Protein AF-0000000085906169 (afdb_homodimer)

Solvent-accessible surface area (backbone atoms only — not comparable to full-atom values): 15849 Å² total; per-residue (Å²): 134,82,79,72,75,71,67,64,73,42,75,72,71,30,56,66,54,34,51,51,34,68,69,68,50,75,52,39,67,56,22,44,52,37,41,72,59,55,44,41,84,77,48,71,37,64,63,52,32,48,52,52,32,45,52,24,41,47,51,25,46,43,52,94,39,65,51,46,68,62,32,50,45,54,54,39,35,55,50,51,45,66,45,39,59,66,70,58,26,51,53,45,60,62,66,58,56,91,43,50,68,52,43,39,50,55,51,51,52,53,52,56,54,46,71,70,40,97,50,74,66,76,75,66,70,70,55,82,62,76,47,71,84,66,75,73,73,113,134,80,78,71,75,71,65,63,76,42,74,72,68,32,52,67,54,33,50,50,32,68,69,70,48,76,52,39,67,57,23,42,52,35,41,71,60,58,43,42,83,78,48,70,37,64,64,51,33,48,51,52,33,47,53,25,40,46,52,24,46,41,52,96,40,66,50,45,66,61,31,50,44,54,55,38,35,55,51,50,46,68,46,40,60,67,72,59,26,51,52,46,60,61,65,58,57,92,42,49,68,52,43,40,49,55,50,52,51,53,53,55,52,48,72,69,39,95,51,75,65,75,76,66,71,72,55,82,62,77,46,72,83,66,76,73,74,114

Structure (mmCIF, N/CA/C/O backbone):
data_AF-0000000085906169-model_v1
#
loop_
_entity.id
_entity.type
_entity.pdbx_description
1 polymer 'SCAN box domain-containing protein'
#
loop_
_atom_site.group_PDB
_atom_site.id
_atom_site.type_symbol
_atom_site.label_atom_id
_atom_site.label_alt_id
_atom_site.label_comp_id
_atom_site.label_asym_id
_atom_site.label_entity_id
_atom_site.label_seq_id
_atom_site.pdbx_PDB_ins_code
_atom_site.Cartn_x
_atom_site.Cartn_y
_atom_site.Cartn_z
_atom_site.occupancy
_atom_site.B_iso_or_equiv
_atom_site.auth_seq_id
_atom_site.auth_comp_id
_atom_site.auth_asym_id
_atom_site.auth_atom_id
_atom_site.pdbx_PDB_model_num
ATOM 1 N N . MET A 1 1 ? 29.578 -8.898 7.484 1 21.72 1 MET A N 1
ATOM 2 C CA . MET A 1 1 ? 28.625 -8.719 8.578 1 21.72 1 MET A CA 1
ATOM 3 C C . MET A 1 1 ? 27.219 -8.523 8.031 1 21.72 1 MET A C 1
ATOM 5 O O . MET A 1 1 ? 26.922 -7.516 7.391 1 21.72 1 MET A O 1
ATOM 9 N N . MET A 1 2 ? 26.641 -9.641 7.516 1 24 2 MET A N 1
ATOM 10 C CA . MET A 1 2 ? 25.344 -9.75 6.84 1 24 2 MET A CA 1
ATOM 11 C C . MET A 1 2 ? 24.219 -9.344 7.773 1 24 2 MET A C 1
ATOM 13 O O . MET A 1 2 ? 24.141 -9.828 8.906 1 24 2 MET A O 1
ATOM 17 N N . SER A 1 3 ? 23.859 -8.117 7.871 1 29.25 3 SER A N 1
ATOM 18 C CA . SER A 1 3 ? 22.719 -7.543 8.57 1 29.25 3 SER A CA 1
ATOM 19 C C . SER A 1 3 ? 21.453 -8.375 8.344 1 29.25 3 SER A C 1
ATOM 21 O O . SER A 1 3 ? 21.031 -8.578 7.207 1 29.25 3 SER A O 1
ATOM 23 N N . PHE A 1 4 ? 21.375 -9.539 9.047 1 29.41 4 PHE A N 1
ATOM 24 C CA . PHE A 1 4 ? 20.203 -10.383 9.25 1 29.41 4 PHE A CA 1
ATOM 25 C C . PHE A 1 4 ? 18.969 -9.531 9.539 1 29.41 4 PHE A C 1
ATOM 27 O O . PHE A 1 4 ? 18.734 -9.125 10.68 1 29.41 4 PHE A O 1
ATOM 34 N N . HIS A 1 5 ? 18.766 -8.445 8.898 1 34.09 5 HIS A N 1
ATOM 35 C CA . HIS A 1 5 ? 17.422 -7.898 9 1 34.09 5 HIS A CA 1
ATOM 36 C C . HIS A 1 5 ? 16.375 -9 8.938 1 34.09 5 HIS A C 1
ATOM 38 O O . HIS A 1 5 ? 16.203 -9.648 7.898 1 34.09 5 HIS A O 1
ATOM 44 N N . LEU A 1 6 ? 16.375 -9.898 10.031 1 32.97 6 LEU A N 1
ATOM 45 C CA . LEU A 1 6 ? 15.492 -11.008 10.359 1 32.97 6 LEU A CA 1
ATOM 46 C C . LEU A 1 6 ? 14.047 -10.672 10.016 1 32.97 6 LEU A C 1
ATOM 48 O O . LEU A 1 6 ? 13.461 -9.758 10.602 1 32.97 6 LEU A O 1
ATOM 52 N N . ASN A 1 7 ? 13.703 -10.617 8.867 1 38.06 7 ASN A N 1
ATOM 53 C CA . ASN A 1 7 ? 12.359 -10.617 8.305 1 38.06 7 ASN A CA 1
ATOM 54 C C . ASN A 1 7 ? 11.43 -11.562 9.07 1 38.06 7 ASN A C 1
ATOM 56 O O . ASN A 1 7 ? 11.555 -12.781 8.961 1 38.06 7 ASN A O 1
ATOM 60 N N . ILE A 1 8 ? 11.039 -11.156 10.383 1 42.53 8 ILE A N 1
ATOM 61 C CA . ILE A 1 8 ? 10.141 -11.648 11.422 1 42.53 8 ILE A CA 1
ATOM 62 C C . ILE A 1 8 ? 8.938 -12.336 10.781 1 42.53 8 ILE A C 1
ATOM 64 O O . ILE A 1 8 ? 8.281 -13.164 11.414 1 42.53 8 ILE A O 1
ATOM 68 N N . CYS A 1 9 ? 8.445 -11.812 9.703 1 45.19 9 CYS A N 1
ATOM 69 C CA . CYS A 1 9 ? 7.254 -12.523 9.266 1 45.19 9 CYS A CA 1
ATOM 70 C C . CYS A 1 9 ? 7.543 -14.008 9.07 1 45.19 9 CYS A C 1
ATOM 72 O O . CYS A 1 9 ? 6.672 -14.766 8.633 1 45.19 9 CYS A O 1
ATOM 74 N N . ILE A 1 10 ? 8.898 -14.352 9.016 1 40.62 10 ILE A N 1
ATOM 75 C CA . ILE A 1 10 ? 9.18 -15.758 8.75 1 40.62 10 ILE A CA 1
ATOM 76 C C . ILE A 1 10 ? 8.742 -16.609 9.945 1 40.62 10 ILE A C 1
ATOM 78 O O . ILE A 1 10 ? 8.781 -16.141 11.086 1 40.62 10 ILE A O 1
ATOM 82 N N . TRP A 1 11 ? 8.406 -18 9.688 1 39.28 11 TRP A N 1
ATOM 83 C CA . TRP A 1 11 ? 8 -19.188 10.414 1 39.28 11 TRP A CA 1
ATOM 84 C C . TRP A 1 11 ? 8.891 -19.422 11.633 1 39.28 11 TRP A C 1
ATOM 86 O O . TRP A 1 11 ? 8.406 -19.766 12.711 1 39.28 11 TRP A O 1
ATOM 96 N N . GLY A 1 12 ? 10.18 -19.469 11.461 1 38.88 12 GLY A N 1
ATOM 97 C CA . GLY A 1 12 ? 11.023 -19.938 12.555 1 38.88 12 GLY A CA 1
ATOM 98 C C . GLY A 1 12 ? 11.039 -18.984 13.742 1 38.88 12 GLY A C 1
ATOM 99 O O . GLY A 1 12 ? 11.109 -19.422 14.891 1 38.88 12 GLY A O 1
ATOM 100 N N . PHE A 1 13 ? 11.422 -17.859 13.688 1 43 13 PHE A N 1
ATOM 101 C CA . PHE A 1 13 ? 11.406 -16.922 14.805 1 43 13 PHE A CA 1
ATOM 102 C C . PHE A 1 13 ? 9.984 -16.703 15.305 1 43 13 PHE A C 1
ATOM 104 O O . PHE A 1 13 ? 9.75 -15.891 16.203 1 43 13 PHE A O 1
ATOM 111 N N . HIS A 1 14 ? 9 -17.234 14.867 1 44.62 14 HIS A N 1
ATOM 112 C CA . HIS A 1 14 ? 7.699 -17.672 15.359 1 44.62 14 HIS A CA 1
ATOM 113 C C . HIS A 1 14 ? 7.809 -18.266 16.75 1 44.62 14 HIS A C 1
ATOM 115 O O . HIS A 1 14 ? 6.871 -18.172 17.562 1 44.62 14 HIS A O 1
ATOM 121 N N . TRP A 1 15 ? 8.75 -18.859 17 1 41.38 15 TRP A N 1
ATOM 122 C CA . TRP A 1 15 ? 8.703 -19.672 18.219 1 41.38 15 TRP A CA 1
ATOM 123 C C . TRP A 1 15 ? 8.562 -18.781 19.453 1 41.38 15 TRP A C 1
ATOM 125 O O . TRP A 1 15 ? 7.727 -19.047 20.312 1 41.38 15 TRP A O 1
ATOM 135 N N . THR A 1 16 ? 9.586 -17.953 19.672 1 46.97 16 THR A N 1
ATOM 136 C CA . THR A 1 16 ? 9.445 -17.281 20.953 1 46.97 16 THR A CA 1
ATOM 137 C C . THR A 1 16 ? 8.328 -16.25 20.906 1 46.97 16 THR A C 1
ATOM 139 O O . THR A 1 16 ? 7.531 -16.141 21.844 1 46.97 16 THR A O 1
ATOM 142 N N . TRP A 1 17 ? 8.398 -15.352 20.062 1 44.97 17 TRP A N 1
ATOM 143 C CA . TRP A 1 17 ? 7.309 -14.383 20.031 1 44.97 17 TRP A CA 1
ATOM 144 C C . TRP A 1 17 ? 5.984 -15.055 19.688 1 44.97 17 TRP A C 1
ATOM 146 O O . TRP A 1 17 ? 4.914 -14.516 19.984 1 44.97 17 TRP A O 1
ATOM 156 N N . ASN A 1 18 ? 5.996 -16.156 18.953 1 47.84 18 ASN A N 1
ATOM 157 C CA . ASN A 1 18 ? 4.816 -16.969 18.672 1 47.84 18 ASN A CA 1
ATOM 158 C C . ASN A 1 18 ? 4.129 -17.406 19.969 1 47.84 18 ASN A C 1
ATOM 160 O O . ASN A 1 18 ? 2.898 -17.406 20.047 1 47.84 18 ASN A O 1
ATOM 164 N N . THR A 1 19 ? 5.059 -17.641 20.75 1 52.31 19 THR A N 1
ATOM 165 C CA . THR A 1 19 ? 4.402 -18.016 22 1 52.31 19 THR A CA 1
ATOM 166 C C . THR A 1 19 ? 3.596 -16.844 22.562 1 52.31 19 THR A C 1
ATOM 168 O O . THR A 1 19 ? 2.459 -17.031 23 1 52.31 19 THR A O 1
ATOM 171 N N . ILE A 1 20 ? 4.242 -15.719 22.641 1 51.28 20 ILE A N 1
ATOM 172 C CA . ILE A 1 20 ? 3.498 -14.602 23.219 1 51.28 20 ILE A CA 1
ATOM 173 C C . ILE A 1 20 ? 2.412 -14.156 22.234 1 51.28 20 ILE A C 1
ATOM 175 O O . ILE A 1 20 ? 1.271 -13.906 22.641 1 51.28 20 ILE A O 1
ATOM 179 N N . LEU A 1 21 ? 2.758 -14.016 20.938 1 53.91 21 LEU A N 1
ATOM 180 C CA . LEU A 1 21 ? 1.759 -13.609 19.953 1 53.91 21 LEU A CA 1
ATOM 181 C C . LEU A 1 21 ? 0.623 -14.625 19.891 1 53.91 21 LEU A C 1
ATOM 183 O O . LEU A 1 21 ? -0.539 -14.25 19.703 1 53.91 21 LEU A O 1
ATOM 187 N N . GLN A 1 22 ? 0.957 -15.891 20.109 1 53.34 22 GLN A N 1
ATOM 188 C CA . GLN A 1 22 ? -0.081 -16.906 20.203 1 53.34 22 GLN A CA 1
ATOM 189 C C . GLN A 1 22 ? -0.991 -16.672 21.406 1 53.34 22 GLN A C 1
ATOM 191 O O . GLN A 1 22 ? -2.184 -16.969 21.359 1 53.34 22 GLN A O 1
ATOM 196 N N . ARG A 1 23 ? -0.33 -16.109 22.359 1 56.28 23 ARG A N 1
ATOM 197 C CA . ARG A 1 23 ? -1.111 -15.875 23.562 1 56.28 23 ARG A CA 1
ATOM 198 C C . ARG A 1 23 ? -1.848 -14.547 23.5 1 56.28 23 ARG A C 1
ATOM 200 O O . ARG A 1 23 ? -3.008 -14.445 23.906 1 56.28 23 ARG A O 1
ATOM 207 N N . VAL A 1 24 ? -1.193 -13.625 22.938 1 61.88 24 VAL A N 1
ATOM 208 C CA . VAL A 1 24 ? -1.839 -12.312 22.969 1 61.88 24 VAL A CA 1
ATOM 209 C C . VAL A 1 24 ? -2.367 -11.961 21.594 1 61.88 24 VAL A C 1
ATOM 211 O O . VAL A 1 24 ? -3.268 -11.133 21.453 1 61.88 24 VAL A O 1
ATOM 214 N N . GLY A 1 25 ? -2.045 -12.594 20.469 1 70.38 25 GLY A N 1
AT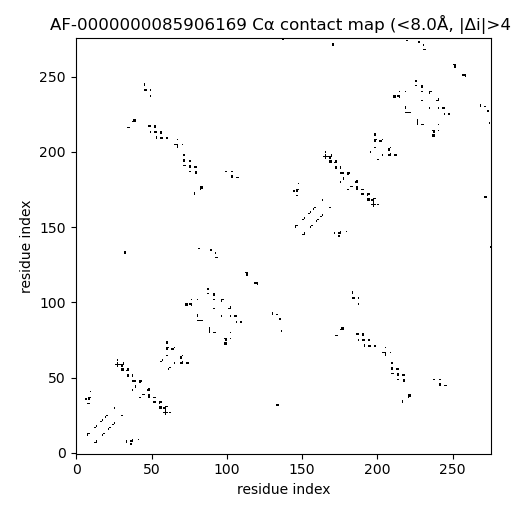OM 215 C CA . GLY A 1 25 ? -2.424 -12.312 19.094 1 70.38 25 GLY A CA 1
ATOM 216 C C . GLY A 1 25 ? -1.716 -11.102 18.516 1 70.38 25 GLY A C 1
ATOM 217 O O . GLY A 1 25 ? -1.155 -10.297 19.25 1 70.38 25 GLY A O 1
ATOM 218 N N . LEU A 1 26 ? -1.479 -10.992 17.281 1 81.75 26 LEU A N 1
ATOM 219 C CA . LEU A 1 26 ? -0.932 -9.82 16.594 1 81.75 26 LEU A CA 1
ATOM 220 C C . LEU A 1 26 ? -1.987 -8.727 16.453 1 81.75 26 LEU A C 1
ATOM 222 O O . LEU A 1 26 ? -3.146 -9.016 16.156 1 81.75 26 LEU A O 1
ATOM 226 N N . GLY A 1 27 ? -1.602 -7.535 16.875 1 84.31 27 GLY A N 1
ATOM 227 C CA . GLY A 1 27 ? -2.469 -6.402 16.594 1 84.31 27 GLY A CA 1
ATOM 228 C C . GLY A 1 27 ? -2.471 -6 15.133 1 84.31 27 GLY A C 1
ATOM 229 O O . GLY A 1 27 ? -1.697 -6.535 14.336 1 84.31 27 GLY A O 1
ATOM 230 N N . PRO A 1 28 ? -3.354 -5.105 14.758 1 91.31 28 PRO A N 1
ATOM 231 C CA . PRO A 1 28 ? -3.482 -4.699 13.352 1 91.31 28 PRO A CA 1
ATOM 232 C C . PRO A 1 28 ? -2.176 -4.172 12.766 1 91.31 28 PRO A C 1
ATOM 234 O O . PRO A 1 28 ? -1.851 -4.465 11.609 1 91.31 28 PRO A O 1
ATOM 237 N N . GLU A 1 29 ? -1.447 -3.436 13.555 1 89 29 GLU A N 1
ATOM 238 C CA . GLU A 1 29 ? -0.178 -2.889 13.086 1 89 29 GLU A CA 1
ATOM 239 C C . GLU A 1 29 ? 0.829 -4 12.797 1 89 29 GLU A C 1
ATOM 241 O O . GLU A 1 29 ? 1.585 -3.924 11.828 1 89 29 GLU A O 1
ATOM 246 N N . GLN A 1 30 ? 0.889 -4.918 13.633 1 87.56 30 GLN A N 1
ATOM 247 C CA . GLN A 1 30 ? 1.788 -6.043 13.391 1 87.56 30 GLN A CA 1
ATOM 248 C C . GLN A 1 30 ? 1.378 -6.82 12.148 1 87.56 30 GLN A C 1
ATOM 250 O O . GLN A 1 30 ? 2.232 -7.277 11.383 1 87.56 30 GLN A O 1
ATOM 255 N N . HIS A 1 31 ? 0.086 -6.98 11.906 1 92.25 31 HIS A N 1
ATOM 256 C CA . HIS A 1 31 ? -0.4 -7.617 10.688 1 92.25 31 HIS A CA 1
ATOM 257 C C . HIS A 1 31 ? -0.063 -6.781 9.453 1 92.25 31 HIS A C 1
ATOM 259 O O . HIS A 1 31 ? 0.317 -7.324 8.414 1 92.25 31 HIS A O 1
ATOM 265 N N . ARG A 1 32 ? -0.18 -5.473 9.547 1 94.25 32 ARG A N 1
ATOM 266 C CA . ARG A 1 32 ? 0.233 -4.582 8.461 1 94.25 32 ARG A CA 1
ATOM 267 C C . ARG A 1 32 ? 1.7 -4.801 8.109 1 94.25 32 ARG A C 1
ATOM 269 O O . ARG A 1 32 ? 2.051 -4.898 6.93 1 94.25 32 ARG A O 1
ATOM 276 N N . GLN A 1 33 ? 2.516 -4.82 9.109 1 90.12 33 GLN A N 1
ATOM 277 C CA . GLN A 1 33 ? 3.941 -5.031 8.883 1 90.12 33 GLN A CA 1
ATOM 278 C C . GLN A 1 33 ? 4.199 -6.371 8.195 1 90.12 33 GLN A C 1
ATOM 280 O O . GLN A 1 33 ? 5.02 -6.457 7.281 1 90.12 33 GLN A O 1
ATOM 285 N N . CYS A 1 34 ? 3.525 -7.383 8.68 1 88.56 34 CYS A N 1
ATOM 286 C CA . CYS A 1 34 ? 3.633 -8.688 8.031 1 88.56 34 CYS A CA 1
ATOM 287 C C . CYS A 1 34 ? 3.184 -8.617 6.582 1 88.56 34 CYS A C 1
ATOM 289 O O . CYS A 1 34 ? 3.865 -9.125 5.691 1 88.56 34 CYS A O 1
ATOM 291 N N . PHE A 1 35 ? 2.15 -7.957 6.348 1 94.56 35 PHE A N 1
ATOM 292 C CA . PHE A 1 35 ? 1.594 -7.793 5.012 1 94.56 35 PHE A CA 1
ATOM 293 C C . PHE A 1 35 ? 2.627 -7.195 4.062 1 94.56 35 PHE A C 1
ATOM 295 O O . PHE A 1 35 ? 2.691 -7.574 2.891 1 94.56 35 PHE A O 1
ATOM 302 N N . ARG A 1 36 ? 3.398 -6.363 4.555 1 93.81 36 ARG A N 1
ATOM 303 C CA . ARG A 1 36 ? 4.375 -5.668 3.721 1 93.81 36 ARG A CA 1
ATOM 304 C C . ARG A 1 36 ? 5.68 -6.453 3.637 1 93.81 36 ARG A C 1
ATOM 306 O O . ARG A 1 36 ? 6.484 -6.238 2.727 1 93.81 36 ARG A O 1
ATOM 313 N N . LEU A 1 37 ? 5.918 -7.387 4.496 1 91.5 37 LEU A N 1
ATOM 314 C CA . LEU A 1 37 ? 7.234 -8.008 4.605 1 91.5 37 LEU A CA 1
ATOM 315 C C . LEU A 1 37 ? 7.215 -9.43 4.047 1 91.5 37 LEU A C 1
ATOM 317 O O . LEU A 1 37 ? 8.266 -10.023 3.822 1 91.5 37 LEU A O 1
ATOM 321 N N . LEU A 1 38 ? 6.105 -9.984 3.836 1 92.44 38 LEU A N 1
ATOM 322 C CA . LEU A 1 38 ? 6.004 -11.336 3.295 1 92.44 38 LEU A CA 1
ATOM 323 C C . LEU A 1 38 ? 6.805 -11.461 2.004 1 92.44 38 LEU A C 1
ATOM 325 O O . LEU A 1 38 ? 6.844 -10.531 1.196 1 92.44 38 LEU A O 1
ATOM 329 N N . GLU A 1 39 ? 7.406 -12.625 1.82 1 92 39 GLU A N 1
ATOM 330 C CA . GLU A 1 39 ? 8.273 -12.852 0.671 1 92 39 GLU A CA 1
ATOM 331 C C . GLU A 1 39 ? 7.922 -14.164 -0.031 1 92 39 GLU A C 1
ATOM 333 O O . GLU A 1 39 ? 7.605 -15.156 0.622 1 92 39 GLU A O 1
ATOM 338 N N . LEU A 1 40 ? 8.109 -14.141 -1.305 1 95.31 40 LEU A N 1
ATOM 339 C CA . LEU A 1 40 ? 7.879 -15.336 -2.107 1 95.31 40 LEU A CA 1
ATOM 340 C C . LEU A 1 40 ? 8.844 -16.453 -1.718 1 95.31 40 LEU A C 1
ATOM 342 O O . LEU A 1 40 ? 8.461 -17.625 -1.657 1 95.31 40 LEU A O 1
ATOM 346 N N . THR A 1 41 ? 10.102 -16.094 -1.445 1 90.62 41 THR A N 1
ATOM 347 C CA . THR A 1 41 ? 11.133 -17.062 -1.097 1 90.62 41 THR A CA 1
ATOM 348 C C . THR A 1 41 ? 10.734 -17.844 0.155 1 90.62 41 THR A C 1
ATOM 350 O O . THR A 1 41 ? 11.047 -19.031 0.276 1 90.62 41 THR A O 1
ATOM 353 N N . GLU A 1 42 ? 10.07 -17.188 1.055 1 89.5 42 GLU A N 1
ATOM 354 C CA . GLU A 1 42 ? 9.625 -17.828 2.287 1 89.5 42 GLU A CA 1
ATOM 355 C C . GLU A 1 42 ? 8.352 -18.641 2.059 1 89.5 42 GLU A C 1
ATOM 357 O O . GLU A 1 42 ? 8.203 -19.734 2.607 1 89.5 42 GLU A O 1
ATOM 362 N N . ALA A 1 43 ? 7.461 -18.172 1.282 1 92.56 43 ALA A N 1
ATOM 363 C CA . ALA A 1 43 ? 6.188 -18.844 1.006 1 92.56 43 ALA A CA 1
ATOM 364 C C . ALA A 1 43 ? 6.391 -20.062 0.124 1 92.56 43 ALA A C 1
ATOM 366 O O . ALA A 1 43 ? 5.625 -21.031 0.207 1 92.56 43 ALA A O 1
ATOM 367 N N . GLY A 1 44 ? 7.312 -20 -0.766 1 91.75 44 GLY A N 1
ATOM 368 C CA . GLY A 1 44 ? 7.652 -21.125 -1.618 1 91.75 44 GLY A CA 1
ATOM 369 C C . GLY A 1 44 ? 6.902 -21.125 -2.938 1 91.75 44 GLY A C 1
ATOM 370 O O . GLY A 1 44 ? 7.457 -21.5 -3.973 1 91.75 44 GLY A O 1
ATOM 371 N N . ARG A 1 45 ? 5.633 -20.719 -2.873 1 95.75 45 ARG A N 1
ATOM 372 C CA . ARG A 1 45 ? 4.789 -20.672 -4.062 1 95.75 45 ARG A CA 1
ATOM 373 C C . ARG A 1 45 ? 3.982 -19.391 -4.113 1 95.75 45 ARG A C 1
ATOM 375 O O . ARG A 1 45 ? 3.574 -18.859 -3.078 1 95.75 45 ARG A O 1
ATOM 382 N N . PRO A 1 46 ? 3.74 -18.891 -5.332 1 97.06 46 PRO A N 1
ATOM 383 C CA . PRO A 1 46 ? 2.969 -17.656 -5.48 1 97.06 46 PRO A CA 1
ATOM 384 C C . PRO A 1 46 ? 1.578 -17.75 -4.855 1 97.06 46 PRO A C 1
ATOM 386 O O . PRO A 1 46 ? 1.122 -16.812 -4.211 1 97.06 46 PRO A O 1
ATOM 389 N N . PHE A 1 47 ? 0.93 -18.859 -5.023 1 97.31 47 PHE A N 1
ATOM 390 C CA . PHE A 1 47 ? -0.391 -19.062 -4.441 1 97.31 47 PHE A CA 1
ATOM 391 C C . PHE A 1 47 ? -0.336 -18.953 -2.924 1 97.31 47 PHE A C 1
ATOM 393 O O . PHE A 1 47 ? -1.193 -18.297 -2.312 1 97.31 47 PHE A O 1
ATOM 400 N N . VAL A 1 48 ? 0.607 -19.484 -2.32 1 96.94 48 VAL A N 1
ATOM 401 C CA . VAL A 1 48 ? 0.765 -19.484 -0.87 1 96.94 48 VAL A CA 1
ATOM 402 C C . VAL A 1 48 ? 1.07 -18.062 -0.39 1 96.94 48 VAL A C 1
ATOM 404 O O . VAL A 1 48 ? 0.483 -17.594 0.586 1 96.94 48 VAL A O 1
ATOM 407 N N . LEU A 1 49 ? 2.002 -17.438 -1.087 1 96.88 49 LEU A N 1
ATOM 408 C CA . LEU A 1 49 ? 2.281 -16.031 -0.773 1 96.88 49 LEU A CA 1
ATOM 409 C C . LEU A 1 49 ? 1.003 -15.211 -0.808 1 96.88 49 LEU A C 1
ATOM 411 O O . LEU A 1 49 ? 0.714 -14.461 0.132 1 96.88 49 LEU A O 1
ATOM 415 N N . ALA A 1 50 ? 0.204 -15.391 -1.845 1 98.25 50 ALA A N 1
ATOM 416 C CA . ALA A 1 50 ? -1.031 -14.625 -2.006 1 98.25 50 ALA A CA 1
ATOM 417 C C . ALA A 1 50 ? -2 -14.906 -0.86 1 98.25 50 ALA A C 1
ATOM 419 O O . ALA A 1 50 ? -2.674 -13.992 -0.376 1 98.25 50 ALA A O 1
ATOM 420 N N . GLN A 1 51 ? -2.117 -16.062 -0.455 1 97.56 51 GLN A N 1
ATOM 421 C CA . GLN A 1 51 ? -2.994 -16.438 0.654 1 97.56 51 GLN A CA 1
ATOM 422 C C . GLN A 1 51 ? -2.525 -15.789 1.958 1 97.56 51 GLN A C 1
ATOM 424 O O . GLN A 1 51 ? -3.34 -15.305 2.746 1 97.56 51 GLN A O 1
ATOM 429 N N . GLN A 1 52 ? -1.233 -15.812 2.17 1 96.06 52 GLN A N 1
ATOM 430 C CA . GLN A 1 52 ? -0.672 -15.18 3.359 1 96.06 52 GLN A CA 1
ATOM 431 C C . GLN A 1 52 ? -0.903 -13.672 3.342 1 96.06 52 GLN A C 1
ATOM 433 O O . GLN A 1 52 ? -1.249 -13.086 4.367 1 96.06 52 GLN A O 1
ATOM 438 N N . LEU A 1 53 ? -0.74 -13.094 2.201 1 97.62 53 LEU A N 1
ATOM 439 C CA . LEU A 1 53 ? -1.006 -11.672 2.043 1 97.62 53 LEU A CA 1
ATOM 440 C C . LEU A 1 53 ? -2.475 -11.359 2.312 1 97.62 53 LEU A C 1
ATOM 442 O O . LEU A 1 53 ? -2.789 -10.398 3.023 1 97.62 53 LEU A O 1
ATOM 446 N N . ARG A 1 54 ? -3.346 -12.18 1.84 1 97.94 54 ARG A N 1
ATOM 447 C CA . ARG A 1 54 ? -4.777 -11.992 2.062 1 97.94 54 ARG A CA 1
ATOM 448 C C . ARG A 1 54 ? -5.113 -12.055 3.551 1 97.94 54 ARG A C 1
ATOM 450 O O . ARG A 1 54 ? -5.871 -11.227 4.055 1 97.94 54 ARG A O 1
ATOM 457 N N . ASP A 1 55 ? -4.578 -12.984 4.148 1 96.38 55 ASP A N 1
ATOM 458 C CA . ASP A 1 55 ? -4.844 -13.18 5.57 1 96.38 55 ASP A CA 1
ATOM 459 C C . ASP A 1 55 ? -4.332 -12 6.395 1 96.38 55 ASP A C 1
ATOM 461 O O . ASP A 1 55 ? -5.07 -11.43 7.199 1 96.38 55 ASP A O 1
ATOM 465 N N . SER A 1 56 ? -3.066 -11.609 6.207 1 95.31 56 SER A N 1
ATOM 466 C CA . SER A 1 56 ? -2.479 -10.484 6.934 1 95.31 56 SER A CA 1
ATOM 467 C C . SER A 1 56 ? -3.197 -9.18 6.609 1 95.31 56 SER A C 1
ATOM 469 O O . SER A 1 56 ? -3.41 -8.352 7.492 1 95.31 56 SER A O 1
ATOM 471 N N . CYS A 1 57 ? -3.576 -9.023 5.375 1 97.69 57 CYS A N 1
ATOM 472 C CA . CYS A 1 57 ? -4.297 -7.832 4.941 1 97.69 57 CYS A CA 1
ATOM 473 C C . CYS A 1 57 ? -5.656 -7.738 5.625 1 97.69 57 CYS A C 1
ATOM 475 O O . CYS A 1 57 ? -6.039 -6.672 6.109 1 97.69 57 CYS A O 1
ATOM 477 N N . ARG A 1 58 ? -6.359 -8.773 5.645 1 97.62 58 ARG A N 1
ATOM 478 C CA . ARG A 1 58 ? -7.668 -8.812 6.285 1 97.62 58 ARG A CA 1
ATOM 479 C C . ARG A 1 58 ? -7.566 -8.438 7.762 1 97.62 58 ARG A C 1
ATOM 481 O O . ARG A 1 58 ? -8.344 -7.613 8.25 1 97.62 58 ARG A O 1
ATOM 488 N N . LYS A 1 59 ? -6.656 -8.977 8.461 1 94.19 59 LYS A N 1
ATOM 489 C CA . LYS A 1 59 ? -6.48 -8.75 9.898 1 94.19 59 LYS A CA 1
ATOM 490 C C . LYS A 1 59 ? -6.012 -7.324 10.172 1 94.19 59 LYS A C 1
ATOM 492 O O . LYS A 1 59 ? -6.305 -6.766 11.227 1 94.19 59 LYS A O 1
ATOM 497 N N . TRP A 1 60 ? -5.336 -6.785 9.164 1 95.94 60 TRP A N 1
ATOM 498 C CA . TRP A 1 60 ? -4.918 -5.391 9.234 1 95.94 60 TRP A CA 1
ATOM 499 C C . TRP A 1 60 ? -6.09 -4.457 8.938 1 95.94 60 TRP A C 1
ATOM 501 O O . TRP A 1 60 ? -6.48 -3.654 9.789 1 95.94 60 TRP A O 1
ATOM 511 N N . LEU A 1 61 ? -6.711 -4.629 7.879 1 97.31 61 LEU A N 1
ATOM 512 C CA . LEU A 1 61 ? -7.598 -3.6 7.344 1 97.31 61 LEU A CA 1
ATOM 513 C C . LEU A 1 61 ? -9.008 -3.748 7.914 1 97.31 61 LEU A C 1
ATOM 515 O O . LEU A 1 61 ? -9.75 -2.771 8 1 97.31 61 LEU A O 1
ATOM 519 N N . LEU A 1 62 ? -9.367 -4.867 8.312 1 96.62 62 LEU A N 1
ATOM 520 C CA . LEU A 1 62 ? -10.719 -5.078 8.828 1 96.62 62 LEU A CA 1
ATOM 521 C C . LEU A 1 62 ? -10.734 -5.027 10.352 1 96.62 62 LEU A C 1
ATOM 523 O O . LEU A 1 62 ? -11.781 -5.203 10.977 1 96.62 62 LEU A O 1
ATOM 527 N N . ALA A 1 63 ? -9.469 -4.664 10.773 1 91.19 63 ALA A N 1
ATOM 528 C CA . ALA A 1 63 ? -9.422 -4.48 12.227 1 91.19 63 ALA A CA 1
ATOM 529 C C . ALA A 1 63 ? -10.289 -3.301 12.656 1 91.19 63 ALA A C 1
ATOM 531 O O . ALA A 1 63 ? -10.156 -2.197 12.125 1 91.19 63 ALA A O 1
ATOM 532 N N . GLY A 1 64 ? -11.234 -3.326 13.328 1 85.81 64 GLY A N 1
ATOM 533 C CA . GLY A 1 64 ? -12.109 -2.26 13.773 1 85.81 64 GLY A CA 1
ATOM 534 C C . GLY A 1 64 ? -13.383 -2.146 12.953 1 85.81 64 GLY A C 1
ATOM 535 O O . GLY A 1 64 ? -14.172 -1.222 13.148 1 85.81 64 GLY A O 1
ATOM 536 N N . GLY A 1 65 ? -13.43 -2.887 11.836 1 89.19 65 GLY A N 1
ATOM 537 C CA . GLY A 1 65 ? -14.664 -2.908 11.062 1 89.19 65 GLY A CA 1
ATOM 538 C C . GLY A 1 65 ? -14.422 -3.109 9.578 1 89.19 65 GLY A C 1
ATOM 539 O O . GLY A 1 65 ? -13.281 -3.035 9.109 1 89.19 65 GLY A O 1
ATOM 540 N N . SER A 1 66 ? -15.562 -3.322 8.922 1 91.06 66 SER A N 1
ATOM 541 C CA . SER A 1 66 ? -15.477 -3.688 7.508 1 91.06 66 SER A CA 1
ATOM 542 C C . SER A 1 66 ? -15.977 -2.559 6.613 1 91.06 66 SER A C 1
ATOM 544 O O . SER A 1 66 ? -16.125 -2.738 5.402 1 91.06 66 SER A O 1
ATOM 546 N N . HIS A 1 67 ? -16.203 -1.37 7.207 1 94.75 67 HIS A N 1
ATOM 547 C CA . HIS A 1 67 ? -16.656 -0.243 6.395 1 94.75 67 HIS A CA 1
ATOM 548 C C . HIS A 1 67 ? -15.555 0.205 5.434 1 94.75 67 HIS A C 1
ATOM 550 O O . HIS A 1 67 ? -14.391 0.298 5.812 1 94.75 67 HIS A O 1
ATOM 556 N N . ALA A 1 68 ? -15.883 0.488 4.258 1 96.19 68 ALA A N 1
ATOM 557 C CA . ALA A 1 68 ? -14.945 0.911 3.221 1 96.19 68 ALA A CA 1
ATOM 558 C C . ALA A 1 68 ? -14.148 2.133 3.666 1 96.19 68 ALA A C 1
ATOM 560 O O . ALA A 1 68 ? -12.938 2.203 3.453 1 96.19 68 ALA A O 1
ATOM 561 N N . LYS A 1 69 ? -14.82 3.062 4.324 1 94.5 69 LYS A N 1
ATOM 562 C CA . LYS A 1 69 ? -14.172 4.293 4.766 1 94.5 69 LYS A CA 1
ATOM 563 C C . LYS A 1 69 ? -13.031 3.994 5.734 1 94.5 69 LYS A C 1
ATOM 565 O O . LYS A 1 69 ? -11.953 4.574 5.629 1 94.5 69 LYS A O 1
ATOM 570 N N . SER A 1 70 ? -13.297 3.09 6.648 1 94.94 70 SER A N 1
ATOM 571 C CA . SER A 1 70 ? -12.281 2.723 7.629 1 94.94 70 SER A CA 1
ATOM 572 C C . SER A 1 70 ? -11.086 2.043 6.965 1 94.94 70 SER A C 1
ATOM 574 O O . SER A 1 70 ? -9.938 2.305 7.328 1 94.94 70 SER A O 1
ATOM 576 N N . ILE A 1 71 ? -11.312 1.233 6.012 1 97.19 71 ILE A N 1
ATOM 577 C CA . ILE A 1 71 ? -10.266 0.541 5.27 1 97.19 71 ILE A CA 1
ATOM 578 C C . ILE A 1 71 ? -9.422 1.555 4.5 1 97.19 71 ILE A C 1
ATOM 580 O O . ILE A 1 71 ? -8.195 1.547 4.594 1 97.19 71 ILE A O 1
ATOM 584 N N . LEU A 1 72 ? -10.141 2.469 3.791 1 97.69 72 LEU A N 1
ATOM 585 C CA . LEU A 1 72 ? -9.453 3.486 3.006 1 97.69 72 LEU A CA 1
ATOM 586 C C . LEU A 1 72 ? -8.57 4.355 3.898 1 97.69 72 LEU A C 1
ATOM 588 O O . LEU A 1 72 ? -7.426 4.66 3.543 1 97.69 72 LEU A O 1
ATOM 592 N N . ASP A 1 73 ? -9.055 4.68 5.035 1 96.38 73 ASP A N 1
ATOM 593 C CA . ASP A 1 73 ? -8.305 5.516 5.969 1 96.38 73 ASP A CA 1
ATOM 594 C C . ASP A 1 73 ? -7 4.836 6.387 1 96.38 73 ASP A C 1
ATOM 596 O O . ASP A 1 73 ? -5.961 5.488 6.484 1 96.38 73 ASP A O 1
ATOM 600 N N . LYS A 1 74 ? -7.059 3.555 6.605 1 97.19 74 LYS A N 1
ATOM 601 C CA . LYS A 1 74 ? -5.871 2.807 7.012 1 97.19 74 LYS A CA 1
ATOM 602 C C . LYS A 1 74 ? -4.859 2.725 5.871 1 97.19 74 LYS A C 1
ATOM 604 O O . LYS A 1 74 ? -3.658 2.896 6.09 1 97.19 74 LYS A O 1
ATOM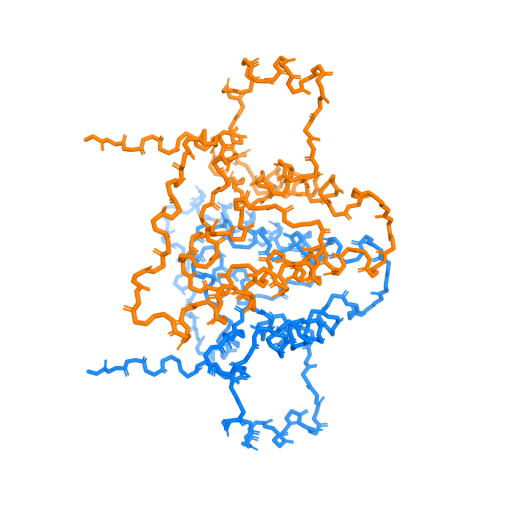 609 N N . VAL A 1 75 ? -5.305 2.549 4.672 1 98.19 75 VAL A N 1
ATOM 610 C CA . VAL A 1 75 ? -4.445 2.48 3.492 1 98.19 75 VAL A CA 1
ATOM 611 C C . VAL A 1 75 ? -3.82 3.85 3.229 1 98.19 75 VAL A C 1
ATOM 613 O O . VAL A 1 75 ? -2.621 3.951 2.957 1 98.19 75 VAL A O 1
ATOM 616 N N . VAL A 1 76 ? -4.605 4.871 3.332 1 98.56 76 VAL A N 1
ATOM 617 C CA . VAL A 1 76 ? -4.137 6.234 3.104 1 98.56 76 VAL A CA 1
ATOM 618 C C . VAL A 1 76 ? -3.137 6.625 4.188 1 98.56 76 VAL A C 1
ATOM 620 O O . VAL A 1 76 ? -2.109 7.246 3.898 1 98.56 76 VAL A O 1
ATOM 623 N N . LEU A 1 77 ? -3.41 6.234 5.406 1 98.12 77 LEU A N 1
ATOM 624 C CA . LEU A 1 77 ? -2.494 6.516 6.508 1 98.12 77 LEU A CA 1
ATOM 625 C C . LEU A 1 77 ? -1.126 5.895 6.246 1 98.12 77 LEU A C 1
ATOM 627 O O . LEU A 1 77 ? -0.101 6.574 6.355 1 98.12 77 LEU A O 1
ATOM 631 N N . GLU A 1 78 ? -1.104 4.676 5.895 1 97 78 GLU A N 1
ATOM 632 C CA . GLU A 1 78 ? 0.155 4.004 5.59 1 97 78 GLU A CA 1
ATOM 633 C C . GLU A 1 78 ? 0.91 4.727 4.477 1 97 78 GLU A C 1
ATOM 635 O O . GLU A 1 78 ? 2.105 4.996 4.605 1 97 78 GLU A O 1
ATOM 640 N N . GLN A 1 79 ? 0.168 5.047 3.393 1 97.06 79 GLN A N 1
ATOM 641 C CA . GLN A 1 79 ? 0.795 5.695 2.246 1 97.06 79 GLN A CA 1
ATOM 642 C C . GLN A 1 79 ? 1.282 7.098 2.605 1 97.06 79 GLN A C 1
ATOM 644 O O . GLN A 1 79 ? 2.35 7.523 2.158 1 97.06 79 GLN A O 1
ATOM 649 N N . PHE A 1 80 ? 0.57 7.844 3.377 1 98.31 80 PHE A N 1
ATOM 650 C CA . PHE A 1 80 ? 0.947 9.18 3.834 1 98.31 80 PHE A CA 1
ATOM 651 C C . PHE A 1 80 ? 2.277 9.141 4.574 1 98.31 80 PHE A C 1
ATOM 653 O O . PHE A 1 80 ? 3.195 9.898 4.254 1 98.31 80 PHE A O 1
ATOM 660 N N . VAL A 1 81 ? 2.379 8.242 5.438 1 96.62 81 VAL A N 1
ATOM 661 C CA . VAL A 1 81 ? 3.586 8.117 6.246 1 96.62 81 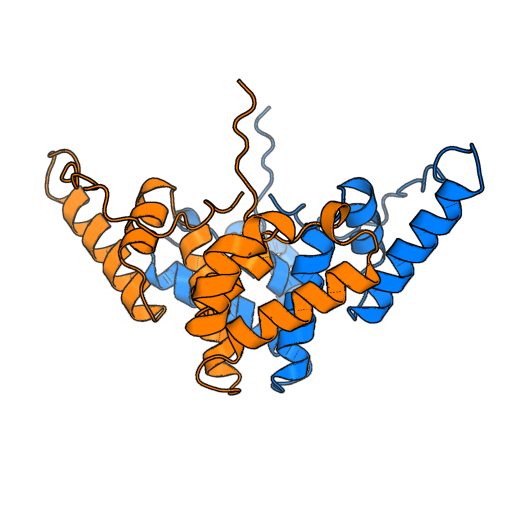VAL A CA 1
ATOM 662 C C . VAL A 1 81 ? 4.77 7.742 5.355 1 96.62 81 VAL A C 1
ATOM 664 O O . VAL A 1 81 ? 5.867 8.281 5.52 1 96.62 81 VAL A O 1
ATOM 667 N N . SER A 1 82 ? 4.523 6.875 4.426 1 95.38 82 SER A N 1
ATOM 668 C CA . SER A 1 82 ? 5.582 6.387 3.545 1 95.38 82 SER A CA 1
ATOM 669 C C . SER A 1 82 ? 6.086 7.488 2.621 1 95.38 82 SER A C 1
ATOM 671 O O . SER A 1 82 ? 7.195 7.402 2.092 1 95.38 82 SER A O 1
ATOM 673 N N . ARG A 1 83 ? 5.297 8.547 2.393 1 95.5 83 ARG A N 1
ATOM 674 C CA . ARG A 1 83 ? 5.641 9.602 1.447 1 95.5 83 ARG A CA 1
ATOM 675 C C . ARG A 1 83 ? 6.285 10.789 2.16 1 95.5 83 ARG A C 1
ATOM 677 O O . ARG A 1 83 ? 6.633 11.789 1.525 1 95.5 83 ARG A O 1
ATOM 684 N N . LEU A 1 84 ? 6.527 10.664 3.361 1 95 84 LEU A N 1
ATOM 685 C CA . LEU A 1 84 ? 7.203 11.695 4.141 1 95 84 LEU A CA 1
ATOM 686 C C . LEU A 1 84 ? 8.719 11.508 4.086 1 95 84 LEU A C 1
ATOM 688 O O . LEU A 1 84 ? 9.203 10.391 3.922 1 95 84 LEU A O 1
ATOM 692 N N . PRO A 1 85 ? 9.414 12.648 4.238 1 91.31 85 PRO A N 1
ATOM 693 C CA . PRO A 1 85 ? 10.852 12.492 4.441 1 91.31 85 PRO A CA 1
ATOM 694 C C . PRO A 1 85 ? 11.188 11.539 5.59 1 91.31 85 PRO A C 1
ATOM 696 O O . PRO A 1 85 ? 10.461 11.492 6.586 1 91.31 85 PRO A O 1
ATOM 699 N N . ARG A 1 86 ? 12.211 10.953 5.555 1 88.5 86 ARG A N 1
ATOM 700 C CA . ARG A 1 86 ? 12.57 9.836 6.422 1 88.5 86 ARG A CA 1
ATOM 701 C C . ARG A 1 86 ? 12.445 10.219 7.895 1 88.5 86 ARG A C 1
ATOM 703 O O . ARG A 1 86 ? 11.828 9.508 8.68 1 88.5 86 ARG A O 1
ATOM 710 N N . ARG A 1 87 ? 12.992 11.297 8.258 1 86.25 87 ARG A N 1
ATOM 711 C CA . ARG A 1 87 ? 12.992 11.727 9.648 1 86.25 87 ARG A CA 1
ATOM 712 C C . ARG A 1 87 ? 11.57 11.984 10.148 1 86.25 87 ARG A C 1
ATOM 714 O O . ARG A 1 87 ? 11.227 11.625 11.273 1 86.25 87 ARG A O 1
ATOM 721 N N . MET A 1 88 ? 10.805 12.594 9.312 1 91.94 88 MET A N 1
ATOM 722 C CA . MET A 1 88 ? 9.406 12.859 9.664 1 91.94 88 MET A CA 1
ATOM 723 C C . MET A 1 88 ? 8.617 11.555 9.758 1 91.94 88 MET A C 1
ATOM 725 O O . MET A 1 88 ? 7.828 11.375 10.688 1 91.94 88 MET A O 1
ATOM 729 N N . ALA A 1 89 ? 8.867 10.727 8.82 1 93 89 ALA A N 1
ATOM 730 C CA . ALA A 1 89 ? 8.203 9.422 8.828 1 93 89 ALA A CA 1
ATOM 731 C C . ALA A 1 89 ? 8.531 8.648 10.102 1 93 89 ALA A C 1
ATOM 733 O O . ALA A 1 89 ? 7.641 8.078 10.734 1 93 89 ALA A O 1
ATOM 734 N N . GLN A 1 90 ? 9.75 8.648 10.422 1 88.62 90 GLN A N 1
ATOM 735 C CA . GLN A 1 90 ? 10.18 7.977 11.648 1 88.62 90 GLN A CA 1
ATOM 736 C C . GLN A 1 90 ? 9.492 8.57 12.875 1 88.62 90 GLN A C 1
ATOM 738 O O . GLN A 1 90 ? 9.078 7.84 13.773 1 88.62 90 GLN A O 1
ATOM 743 N N . TRP A 1 91 ? 9.406 9.852 12.914 1 89.88 91 TRP A N 1
ATOM 744 C CA . TRP A 1 91 ? 8.719 10.555 14 1 89.88 91 TRP A CA 1
ATOM 745 C C . TRP A 1 91 ? 7.27 10.102 14.102 1 89.88 91 TRP A C 1
ATOM 747 O O . TRP A 1 91 ? 6.793 9.766 15.195 1 89.88 91 TRP A O 1
ATOM 757 N N . VAL A 1 92 ? 6.656 10.133 13.031 1 93.19 92 VAL A N 1
ATOM 758 C CA . VAL A 1 92 ? 5.25 9.75 13.016 1 93.19 92 VAL A CA 1
ATOM 759 C C . VAL A 1 92 ? 5.105 8.289 13.445 1 93.19 92 VAL A C 1
ATOM 761 O O . VAL A 1 92 ? 4.234 7.957 14.25 1 93.19 92 VAL A O 1
ATOM 764 N N . GLN A 1 93 ? 5.934 7.469 12.891 1 91.38 93 GLN A N 1
ATOM 765 C CA . GLN A 1 93 ? 5.883 6.047 13.219 1 91.38 93 GLN A CA 1
ATOM 766 C C . GLN A 1 93 ? 6.113 5.812 14.711 1 91.38 93 GLN A C 1
ATOM 768 O O . GLN A 1 93 ? 5.48 4.941 15.312 1 91.38 93 GLN A O 1
ATOM 773 N N . CYS A 1 94 ? 6.926 6.57 15.297 1 87.38 94 CYS A N 1
ATOM 774 C CA . CYS A 1 94 ? 7.215 6.445 16.719 1 87.38 94 CYS A CA 1
ATOM 775 C C . CYS A 1 94 ? 6.004 6.828 17.562 1 87.38 94 CYS A C 1
ATOM 777 O O . CYS A 1 94 ? 5.781 6.258 18.625 1 87.38 94 CYS A O 1
ATOM 779 N N . HIS A 1 95 ? 5.227 7.719 17.062 1 90.62 95 HIS A N 1
ATOM 780 C CA . HIS A 1 95 ? 4.055 8.172 17.797 1 90.62 95 HIS A CA 1
ATOM 781 C C . HIS A 1 95 ? 2.836 7.309 17.484 1 90.62 95 HIS A C 1
ATOM 783 O O . HIS A 1 95 ? 1.802 7.418 18.141 1 90.62 95 HIS A O 1
ATOM 789 N N . ARG A 1 96 ? 2.84 6.484 16.469 1 88.44 96 ARG A N 1
ATOM 790 C CA . ARG A 1 96 ? 1.836 5.477 16.125 1 88.44 96 ARG A CA 1
ATOM 791 C C . ARG A 1 96 ? 0.444 6.098 16.062 1 88.44 96 ARG A C 1
ATOM 793 O O . ARG A 1 96 ? -0.478 5.645 16.734 1 88.44 96 ARG A O 1
ATOM 800 N N . PRO A 1 97 ? 0.256 6.98 15.195 1 93.75 97 PRO A N 1
ATOM 801 C CA . PRO A 1 97 ? -1.084 7.562 15.086 1 93.75 97 PRO A CA 1
ATOM 802 C C . PRO A 1 97 ? -2.135 6.547 14.648 1 93.75 97 PRO A C 1
ATOM 804 O O . PRO A 1 97 ? -1.877 5.734 13.75 1 93.75 97 PRO A O 1
ATOM 807 N N . VAL A 1 98 ? -3.328 6.641 15.203 1 90.12 98 VAL A N 1
ATOM 808 C CA . VAL A 1 98 ? -4.387 5.676 14.922 1 90.12 98 VAL A CA 1
ATOM 809 C C . VAL A 1 98 ? -5.293 6.211 13.812 1 90.12 98 VAL A C 1
ATOM 811 O O . VAL A 1 98 ? -6.246 5.543 13.406 1 90.12 98 VAL A O 1
ATOM 814 N N . SER A 1 99 ? -5.066 7.398 13.344 1 93.94 99 SER A N 1
ATOM 815 C CA . SER A 1 99 ? -5.855 8.016 12.281 1 93.94 99 SER A CA 1
ATOM 816 C C . SER A 1 99 ? -5 8.93 11.414 1 93.94 99 SER A C 1
ATOM 818 O O . SER A 1 99 ? -3.951 9.406 11.852 1 93.94 99 SER A O 1
ATOM 820 N N . LEU A 1 100 ? -5.5 9.133 10.297 1 96.88 100 LEU A N 1
ATOM 821 C CA . LEU A 1 100 ? -4.812 10.023 9.359 1 96.88 100 LEU A CA 1
ATOM 822 C C . LEU A 1 100 ? -4.762 11.445 9.898 1 96.88 100 LEU A C 1
ATOM 824 O O . LEU A 1 100 ? -3.742 12.125 9.773 1 96.88 100 LEU A O 1
ATOM 828 N N . ASP A 1 101 ? -5.812 11.914 10.562 1 96.88 101 ASP A N 1
ATOM 829 C CA . ASP A 1 101 ? -5.879 13.266 11.117 1 96.88 101 ASP A CA 1
ATOM 830 C C . ASP A 1 101 ? -4.797 13.484 12.172 1 96.88 101 ASP A C 1
ATOM 832 O O . ASP A 1 101 ? -4.156 14.531 12.203 1 96.88 101 ASP A O 1
ATOM 836 N N . LEU A 1 102 ? -4.629 12.531 12.938 1 96.94 102 LEU A N 1
ATOM 837 C CA . LEU A 1 102 ? -3.596 12.617 13.961 1 96.94 102 LEU A CA 1
ATOM 838 C C . LEU A 1 102 ? -2.205 12.633 13.336 1 96.94 102 LEU A C 1
ATOM 840 O O . LEU A 1 102 ? -1.325 13.367 13.781 1 96.94 102 LEU A O 1
ATOM 844 N N . ALA A 1 103 ? -1.991 11.812 12.336 1 97.5 103 ALA A N 1
ATOM 845 C CA . ALA A 1 103 ? -0.711 11.797 11.633 1 97.5 103 ALA A CA 1
ATOM 846 C C . ALA A 1 103 ? -0.407 13.156 11.016 1 97.5 103 ALA A C 1
ATOM 848 O O . ALA A 1 103 ? 0.711 13.664 11.133 1 97.5 103 ALA A O 1
ATOM 849 N N . ILE A 1 104 ? -1.388 13.727 10.383 1 97.88 104 ILE A N 1
ATOM 850 C CA . ILE A 1 104 ? -1.253 15.055 9.789 1 97.88 104 ILE A CA 1
ATOM 851 C C . ILE A 1 104 ? -0.843 16.062 10.867 1 97.88 104 ILE A C 1
ATOM 853 O O . ILE A 1 104 ? 0.098 16.828 10.68 1 97.88 104 ILE A O 1
ATOM 857 N N . GLN A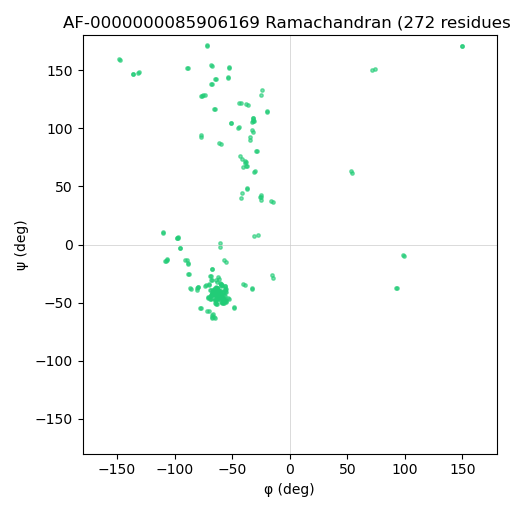 1 105 ? -1.527 16.047 11.961 1 97.62 105 GLN A N 1
ATOM 858 C CA . GLN A 1 105 ? -1.248 16.953 13.062 1 97.62 105 GLN A CA 1
ATOM 859 C C . GLN A 1 105 ? 0.188 16.797 13.555 1 97.62 105 GLN A C 1
ATOM 861 O O . GLN A 1 105 ? 0.874 17.797 13.812 1 97.62 105 GLN A O 1
ATOM 866 N N . LEU A 1 106 ? 0.635 15.586 13.742 1 95.94 106 LEU A N 1
ATOM 867 C CA . LEU A 1 106 ? 1.993 15.305 14.195 1 95.94 106 LEU A CA 1
ATOM 868 C C . LEU A 1 106 ? 3.02 15.914 13.25 1 95.94 106 LEU A C 1
ATOM 870 O O . LEU A 1 106 ? 3.99 16.531 13.695 1 95.94 106 LEU A O 1
ATOM 874 N N . VAL A 1 107 ? 2.791 15.781 12 1 96.75 107 VAL A N 1
ATOM 875 C CA . VAL A 1 107 ? 3.727 16.281 11 1 96.75 107 VAL A CA 1
ATOM 876 C C . VAL A 1 107 ? 3.693 17.812 10.984 1 96.75 107 VAL A C 1
ATOM 878 O O . VAL A 1 107 ? 4.742 18.453 10.953 1 96.75 107 VAL A O 1
ATOM 881 N N . GLU A 1 108 ? 2.527 18.344 11 1 95.69 108 GLU A N 1
ATOM 882 C CA . GLU A 1 108 ? 2.389 19.797 10.977 1 95.69 108 GLU A CA 1
ATOM 883 C C . GLU A 1 108 ? 3.014 20.438 12.211 1 95.69 108 GLU A C 1
ATOM 885 O O . GLU A 1 108 ? 3.658 21.484 12.125 1 95.69 108 GLU A O 1
ATOM 890 N N . ASP A 1 109 ? 2.812 19.844 13.32 1 93.12 109 ASP A N 1
ATOM 891 C CA . ASP A 1 109 ? 3.451 20.312 14.547 1 93.12 109 ASP A CA 1
ATOM 892 C C . ASP A 1 109 ? 4.973 20.281 14.422 1 93.12 109 ASP A C 1
ATOM 894 O O . ASP A 1 109 ? 5.656 21.203 14.859 1 93.12 109 ASP A O 1
ATOM 898 N N . GLN A 1 110 ? 5.492 19.25 13.898 1 91.06 110 GLN A N 1
ATOM 899 C CA . GLN A 1 110 ? 6.934 19.125 13.703 1 91.06 110 GLN A CA 1
ATOM 900 C C . GLN A 1 110 ? 7.453 20.219 12.758 1 91.06 110 GLN A C 1
ATOM 902 O O . GLN A 1 110 ? 8.508 20.797 13 1 91.06 110 GLN A O 1
ATOM 907 N N . LEU A 1 111 ? 6.742 20.469 11.719 1 89.94 111 LEU A N 1
ATOM 908 C CA . LEU A 1 111 ? 7.125 21.484 10.75 1 89.94 111 LEU A CA 1
ATOM 909 C C . LEU A 1 111 ? 7.078 22.875 11.367 1 89.94 111 LEU A C 1
ATOM 911 O O . LEU A 1 111 ? 7.949 23.703 11.109 1 89.94 111 LEU A O 1
ATOM 915 N N . ALA A 1 112 ? 6.066 23.141 12.156 1 90.06 112 ALA A N 1
ATOM 916 C CA . ALA A 1 112 ? 5.941 24.422 12.844 1 90.06 112 ALA A CA 1
ATOM 917 C C . ALA A 1 112 ? 7.086 24.625 13.836 1 90.06 112 ALA A C 1
ATOM 919 O O . ALA A 1 112 ? 7.578 25.734 14 1 90.06 112 ALA A O 1
ATOM 920 N N . ALA A 1 113 ? 7.48 23.609 14.445 1 86.12 113 ALA A N 1
ATOM 921 C CA . ALA A 1 113 ? 8.562 23.672 15.422 1 86.12 113 ALA A CA 1
ATOM 922 C C . ALA A 1 113 ? 9.898 23.938 14.75 1 86.12 113 ALA A C 1
ATOM 924 O O . ALA A 1 113 ? 10.773 24.594 15.336 1 86.12 113 ALA A O 1
ATOM 925 N N . CYS A 1 114 ? 10.148 23.484 13.648 1 79.5 114 CYS A N 1
ATOM 926 C CA . CYS A 1 114 ? 11.398 23.672 12.922 1 79.5 114 CYS A CA 1
ATOM 927 C C . CYS A 1 114 ? 11.453 25.031 12.25 1 79.5 114 CYS A C 1
ATOM 929 O O . CYS A 1 114 ? 12.531 25.562 11.984 1 79.5 114 CYS A O 1
ATOM 931 N N . SER A 1 115 ? 10.406 25.562 11.742 1 73.62 115 SER A N 1
ATOM 932 C CA . SER A 1 115 ? 10.375 26.875 11.086 1 73.62 115 SER A CA 1
ATOM 933 C C . SER A 1 115 ? 10.711 27.984 12.07 1 73.62 115 SER A C 1
ATOM 935 O O . SER A 1 115 ? 11.234 29.031 11.672 1 73.62 115 SER A O 1
ATOM 937 N N . GLY A 1 116 ? 10.172 27.969 13.258 1 60.59 116 GLY A N 1
ATOM 938 C CA . GLY A 1 116 ? 10.555 28.984 14.227 1 60.59 116 GLY A CA 1
ATOM 939 C C . GLY A 1 116 ? 11.992 28.859 14.695 1 60.59 116 GLY A C 1
ATOM 940 O O . GLY A 1 116 ? 12.602 29.844 15.133 1 60.59 116 GLY A O 1
ATOM 941 N N . VAL A 1 117 ? 12.484 27.734 15.414 1 52.84 117 VAL A N 1
ATOM 942 C CA . VAL A 1 117 ? 13.758 27.594 16.109 1 52.84 117 VAL A CA 1
ATOM 943 C C . VAL A 1 117 ? 14.875 27.344 15.094 1 52.84 117 VAL A C 1
ATOM 945 O O . VAL A 1 117 ? 14.781 26.422 14.281 1 52.84 117 VAL A O 1
ATOM 948 N N . GLY A 1 118 ? 15.688 28.281 14.539 1 49.97 118 GLY A N 1
ATOM 949 C CA . GLY A 1 118 ? 17.047 27.953 14.109 1 49.97 118 GLY A CA 1
ATOM 950 C C . GLY A 1 118 ? 17.547 26.641 14.664 1 49.97 118 GLY A C 1
ATOM 951 O O . GLY A 1 118 ? 18.719 26.312 14.555 1 49.97 118 GLY A O 1
ATOM 952 N N . GLU A 1 119 ? 17.016 26.219 15.812 1 48.22 119 GLU A N 1
ATOM 953 C CA . GLU A 1 119 ? 17.531 25.156 16.656 1 48.22 119 GLU A CA 1
ATOM 954 C C . GLU A 1 119 ? 17.188 23.781 16.078 1 48.22 119 GLU A C 1
ATOM 956 O O . GLU A 1 119 ? 16.094 23.594 15.531 1 48.22 119 GLU A O 1
ATOM 961 N N . PRO A 1 120 ? 18.219 23.062 15.984 1 48.28 120 PRO A N 1
ATOM 962 C CA . PRO A 1 120 ? 18.109 21.688 15.469 1 48.28 120 PRO A CA 1
ATOM 963 C C . PRO A 1 120 ? 16.922 20.938 16.062 1 48.28 120 PRO A C 1
ATOM 965 O O . PRO A 1 120 ? 16.484 21.234 17.172 1 48.28 120 PRO A O 1
ATOM 968 N N . LEU A 1 121 ? 15.984 20.422 15.406 1 49.06 121 LEU A N 1
ATOM 969 C CA . LEU A 1 121 ? 14.922 19.531 15.852 1 49.06 121 LEU A CA 1
ATOM 970 C C . LEU A 1 121 ? 15.289 18.859 17.172 1 49.06 121 LEU A C 1
ATOM 972 O O . LEU A 1 121 ? 16.469 18.578 17.422 1 49.06 121 LEU A O 1
ATOM 976 N N . PRO A 1 122 ? 14.617 19.109 18.25 1 44.44 122 PRO A N 1
ATOM 977 C CA . PRO A 1 122 ? 15 18.359 19.453 1 44.44 122 PRO A CA 1
ATOM 978 C C . PRO A 1 122 ? 15.516 16.953 19.125 1 44.44 122 PRO A C 1
ATOM 980 O O . PRO A 1 122 ? 15.055 16.328 18.172 1 44.44 122 PRO A O 1
ATOM 983 N N . SER A 1 123 ? 16.875 16.797 19.312 1 44.31 123 SER A N 1
ATOM 984 C CA . SER A 1 123 ? 17.406 15.438 19.297 1 44.31 123 SER A CA 1
ATOM 985 C C . SER A 1 123 ? 16.438 14.461 19.969 1 44.31 123 SER A C 1
ATOM 987 O O . SER A 1 123 ? 16.312 14.453 21.188 1 44.31 123 SER A O 1
ATOM 989 N N . ILE A 1 124 ? 15.141 14.531 19.578 1 44.03 124 ILE A N 1
ATOM 990 C CA . ILE A 1 124 ? 14.359 13.484 20.219 1 44.03 124 ILE A CA 1
ATOM 991 C C . ILE A 1 124 ? 15.242 12.273 20.5 1 44.03 124 ILE A C 1
ATOM 993 O O . ILE A 1 124 ? 15.805 11.68 19.578 1 44.03 124 ILE A O 1
ATOM 997 N N . SER A 1 125 ? 16.016 12.406 21.625 1 40.88 125 SER A N 1
ATOM 998 C CA . SER A 1 125 ? 16.578 11.172 22.141 1 40.88 125 SER A CA 1
ATOM 999 C C . SER A 1 125 ? 15.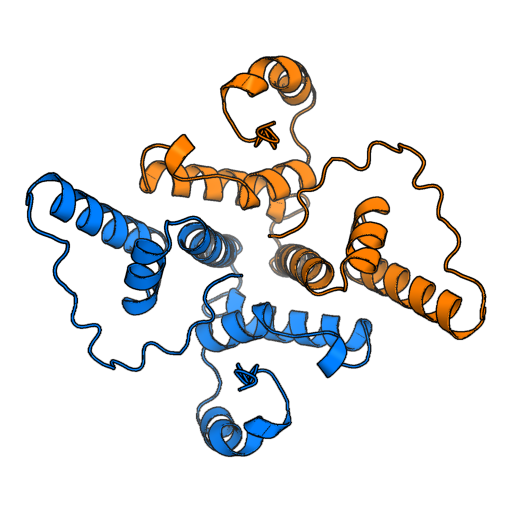68 9.977 21.859 1 40.88 125 SER A C 1
ATOM 1001 O O . SER A 1 125 ? 14.562 9.906 22.375 1 40.88 125 SER A O 1
ATOM 1003 N N . LEU A 1 126 ? 15.492 9.711 20.656 1 41.31 126 LEU A N 1
ATOM 1004 C CA . LEU A 1 126 ? 14.922 8.391 20.422 1 41.31 126 LEU A CA 1
ATOM 1005 C C . LEU A 1 126 ? 15.25 7.449 21.578 1 41.31 126 LEU A C 1
ATOM 1007 O O . LEU A 1 126 ? 16.359 6.918 21.656 1 41.31 126 LEU A O 1
ATOM 1011 N N . SER A 1 127 ? 15.18 7.922 22.797 1 40.56 127 SER A N 1
ATOM 1012 C CA . SER A 1 127 ? 15.195 6.805 23.734 1 40.56 127 SER A CA 1
ATOM 1013 C C . SER A 1 127 ? 14.703 5.52 23.062 1 40.56 127 SER A C 1
ATOM 1015 O O . SER A 1 127 ? 13.914 5.566 22.125 1 40.56 127 SER A O 1
ATOM 1017 N N . LEU A 1 128 ? 15.422 4.406 23.25 1 38.41 128 LEU A N 1
ATOM 1018 C CA . LEU A 1 128 ? 15.062 3.021 22.969 1 38.41 128 LEU A CA 1
ATOM 1019 C C . LEU A 1 128 ? 13.562 2.809 23.125 1 38.41 128 LEU A C 1
ATOM 1021 O O . LEU A 1 128 ? 13.125 2.084 24.016 1 38.41 128 LEU A O 1
ATOM 1025 N N . VAL A 1 129 ? 12.844 3.803 23.312 1 43.22 129 VAL A N 1
ATOM 1026 C CA . VAL A 1 129 ? 11.484 3.273 23.266 1 43.22 129 VAL A CA 1
ATOM 1027 C C . VAL A 1 129 ? 11.344 2.322 22.078 1 43.22 129 VAL A C 1
ATOM 1029 O O . VAL A 1 129 ? 11.711 2.668 20.953 1 43.22 129 VAL A O 1
ATOM 1032 N N . LEU A 1 130 ? 11.406 1.069 22.266 1 44.38 130 LEU A N 1
ATOM 1033 C CA . LEU A 1 130 ? 11.117 -0.063 21.391 1 44.38 130 LEU A CA 1
ATOM 1034 C C . LEU A 1 130 ? 10.117 0.326 20.297 1 44.38 130 LEU A C 1
ATOM 1036 O O . LEU A 1 130 ? 8.906 0.316 20.531 1 44.38 130 LEU A O 1
ATOM 1040 N N . CYS A 1 131 ? 10.234 1.542 19.75 1 51.84 131 CYS A N 1
ATOM 1041 C CA . CYS A 1 131 ? 9.391 1.658 18.562 1 51.84 131 CYS A CA 1
ATOM 1042 C C . CYS A 1 131 ? 9.266 0.319 17.844 1 51.84 131 CYS A C 1
ATOM 1044 O O . CYS A 1 131 ? 10.273 -0.314 17.531 1 51.84 131 CYS A O 1
ATOM 1046 N N . PRO A 1 132 ? 8.281 -0.323 18.094 1 46.75 132 PRO A N 1
ATOM 1047 C CA . PRO A 1 132 ? 8.273 -1.562 17.297 1 46.75 132 PRO A CA 1
ATOM 1048 C C . PRO A 1 132 ? 8.961 -1.405 15.945 1 46.75 132 PRO A C 1
ATOM 1050 O O . PRO A 1 132 ? 8.93 -0.322 15.359 1 46.75 132 PRO A O 1
ATOM 1053 N N . SER A 1 133 ? 10.219 -1.968 15.742 1 45 133 SER A N 1
ATOM 1054 C CA . SER A 1 133 ? 10.945 -2.133 14.492 1 45 133 SER A CA 1
ATOM 1055 C C . SER A 1 133 ? 10.031 -1.941 13.289 1 45 133 SER A C 1
ATOM 1057 O O . SER A 1 133 ? 9.422 -2.9 12.805 1 45 133 SER A O 1
ATOM 1059 N N . LEU A 1 134 ? 9.109 -1.046 13.352 1 47.25 134 LEU A N 1
ATOM 1060 C CA . LEU A 1 134 ? 8.312 -0.864 12.141 1 47.25 134 LEU A CA 1
ATOM 1061 C C . LEU A 1 134 ? 9.211 -0.666 10.93 1 47.25 134 LEU A C 1
ATOM 1063 O O . LEU A 1 134 ? 10.148 0.13 10.969 1 47.25 134 LEU A O 1
ATOM 1067 N N . PHE A 1 135 ? 9.367 -1.621 10.109 1 45.31 135 PHE A N 1
ATOM 1068 C CA . PHE A 1 135 ? 10.039 -1.76 8.82 1 45.31 135 PHE A CA 1
ATOM 1069 C C . PHE A 1 135 ? 9.938 -0.471 8.016 1 45.31 135 PHE A C 1
ATOM 1071 O O . PHE A 1 135 ? 8.844 0.092 7.871 1 45.31 135 PHE A O 1
ATOM 1078 N N . LEU A 1 136 ? 10.898 0.454 8.148 1 43.72 136 LEU A N 1
ATOM 1079 C CA . LEU A 1 136 ? 11.102 1.543 7.195 1 43.72 136 LEU A CA 1
ATOM 1080 C C . LEU A 1 136 ? 10.719 1.113 5.785 1 43.72 136 LEU A C 1
ATOM 1082 O O . LEU A 1 136 ? 11.016 -0.009 5.371 1 43.72 136 LEU A O 1
ATOM 1086 N N . PHE A 1 137 ? 9.641 1.579 5.301 1 42.03 137 PHE A N 1
ATOM 1087 C CA . PHE A 1 137 ? 9.219 1.379 3.922 1 42.03 137 PHE A CA 1
ATOM 1088 C C . PHE A 1 137 ? 10.414 1.398 2.98 1 42.03 137 PHE A C 1
ATOM 1090 O O . PHE A 1 137 ? 11.305 2.244 3.113 1 42.03 137 PHE A O 1
ATOM 1097 N N . PRO A 1 138 ? 10.602 0.234 2.262 1 35.75 138 PRO A N 1
ATOM 1098 C CA . PRO A 1 138 ? 11.734 0.306 1.335 1 35.75 138 PRO A CA 1
ATOM 1099 C C . PRO A 1 138 ? 11.695 1.555 0.456 1 35.75 138 PRO A C 1
ATOM 1101 O O . PRO A 1 138 ? 10.625 2.115 0.216 1 35.75 138 PRO A O 1
ATOM 1104 N N . MET B 1 1 ? 23.047 13.867 -16.641 1 22.64 1 MET B N 1
ATOM 1105 C CA . MET B 1 1 ? 21.828 13.508 -17.359 1 22.64 1 MET B CA 1
ATOM 1106 C C . MET B 1 1 ? 20.734 13.047 -16.406 1 22.64 1 MET B C 1
ATOM 1108 O O . MET B 1 1 ? 20.875 12.016 -15.75 1 22.64 1 MET B O 1
ATOM 1112 N N . MET B 1 2 ? 20.141 14.055 -15.688 1 24.5 2 MET B N 1
ATOM 1113 C CA . MET B 1 2 ? 19.141 13.914 -14.633 1 24.5 2 MET B CA 1
ATOM 1114 C C . MET B 1 2 ? 17.891 13.219 -15.164 1 24.5 2 MET B C 1
ATOM 1116 O O . MET B 1 2 ? 17.359 13.602 -16.219 1 24.5 2 MET B O 1
ATOM 1120 N N . SER B 1 3 ? 17.828 11.953 -15.172 1 29.45 3 SER B N 1
ATOM 1121 C CA . SER B 1 3 ? 16.656 11.133 -15.469 1 29.45 3 SER B CA 1
ATOM 1122 C C . SER B 1 3 ? 15.398 11.711 -14.82 1 29.45 3 SER B C 1
ATOM 1124 O O . SER B 1 3 ? 15.336 11.852 -13.594 1 29.45 3 SER B O 1
ATOM 1126 N N . PHE B 1 4 ? 14.891 12.836 -15.398 1 29.42 4 PHE B N 1
ATOM 1127 C CA . PHE B 1 4 ? 13.57 13.406 -15.148 1 29.42 4 PHE B CA 1
ATOM 1128 C C . PHE B 1 4 ? 12.508 12.312 -15.07 1 29.42 4 PHE B C 1
ATOM 1130 O O . PHE B 1 4 ? 12.031 11.828 -16.109 1 29.42 4 PHE B O 1
ATOM 1137 N N . HIS B 1 5 ? 12.734 11.242 -14.414 1 34.88 5 HIS B N 1
ATOM 1138 C CA . HIS B 1 5 ? 11.562 10.438 -14.078 1 34.88 5 HIS B CA 1
ATOM 1139 C C . HIS B 1 5 ? 10.375 11.32 -13.719 1 34.88 5 HIS B C 1
ATOM 1141 O O . HIS B 1 5 ? 10.398 12.031 -12.711 1 34.88 5 HIS B O 1
ATOM 1147 N N . LEU B 1 6 ? 9.836 12.094 -14.773 1 32.84 6 LEU B N 1
ATOM 1148 C CA . LEU B 1 6 ? 8.672 12.969 -14.836 1 32.84 6 LEU B CA 1
ATOM 1149 C C . LEU B 1 6 ? 7.523 12.398 -14.008 1 32.84 6 LEU B C 1
ATOM 1151 O O . LEU B 1 6 ? 6.973 11.344 -14.336 1 32.84 6 LEU B O 1
ATOM 1155 N N . ASN B 1 7 ? 7.637 12.352 -12.797 1 38.28 7 ASN B N 1
ATOM 1156 C CA . ASN B 1 7 ? 6.582 12.125 -11.812 1 38.28 7 ASN B CA 1
ATOM 1157 C C . ASN B 1 7 ? 5.293 12.844 -12.195 1 38.28 7 ASN B C 1
ATOM 1159 O O . ASN B 1 7 ? 5.199 14.07 -12.062 1 38.28 7 ASN B O 1
ATOM 1163 N N . ILE B 1 8 ? 4.586 12.336 -13.32 1 42.78 8 ILE B N 1
ATOM 1164 C CA . ILE B 1 8 ? 3.318 12.625 -13.984 1 42.78 8 ILE B CA 1
ATOM 1165 C C . ILE B 1 8 ? 2.289 13.07 -12.953 1 42.78 8 ILE B C 1
ATOM 1167 O O . ILE B 1 8 ? 1.327 13.766 -13.281 1 42.78 8 ILE B O 1
ATOM 1171 N N . CYS B 1 9 ? 2.309 12.484 -11.805 1 45.12 9 CYS B N 1
ATOM 1172 C CA . CYS B 1 9 ? 1.213 12.945 -10.953 1 45.12 9 CYS B CA 1
ATOM 1173 C C . CYS B 1 9 ? 1.259 14.453 -10.773 1 45.12 9 CYS B C 1
ATOM 1175 O O . CYS B 1 9 ? 0.465 15.016 -10.016 1 45.12 9 CYS B O 1
ATOM 1177 N N . ILE B 1 10 ? 2.449 15.047 -11.188 1 40.94 10 ILE B N 1
ATOM 1178 C CA . ILE B 1 10 ? 2.527 16.484 -10.953 1 40.94 10 ILE B CA 1
ATOM 1179 C C . ILE B 1 10 ? 1.519 17.219 -11.844 1 40.94 10 ILE B C 1
ATOM 1181 O O . ILE B 1 10 ? 1.252 16.781 -12.969 1 40.94 10 ILE B O 1
ATOM 1185 N N . TRP B 1 11 ? 1.021 18.469 -11.406 1 39.34 11 TRP B N 1
ATOM 1186 C CA . TRP B 1 11 ? 0.125 19.5 -11.891 1 39.34 11 TRP B CA 1
ATOM 1187 C C . TRP B 1 11 ? 0.452 19.875 -13.336 1 39.34 11 TRP B C 1
ATOM 1189 O O . TRP B 1 11 ? -0.451 20.062 -14.148 1 39.34 11 TRP B O 1
ATOM 1199 N N . GLY B 1 12 ? 1.674 20.234 -13.617 1 39.47 12 GLY B N 1
ATOM 1200 C CA . GLY B 1 12 ? 1.94 20.828 -14.914 1 39.47 12 GLY B CA 1
ATOM 1201 C C . GLY B 1 12 ? 1.745 19.844 -16.062 1 39.47 12 GLY B C 1
ATOM 1202 O O . GLY B 1 12 ? 1.278 20.234 -17.141 1 39.47 12 GLY B O 1
ATOM 1203 N N . PHE B 1 13 ? 2.346 18.828 -16.188 1 42.88 13 PHE B N 1
ATOM 1204 C CA . PHE B 1 13 ? 2.131 17.859 -17.25 1 42.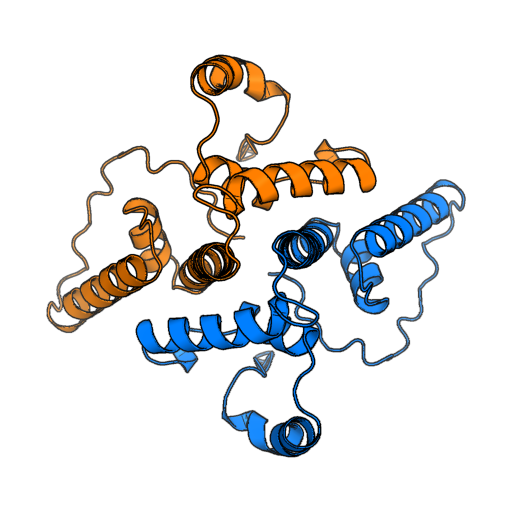88 13 PHE B CA 1
ATOM 1205 C C . PHE B 1 13 ? 0.707 17.312 -17.219 1 42.88 13 PHE B C 1
ATOM 1207 O O . PHE B 1 13 ? 0.345 16.453 -18.016 1 42.88 13 PHE B O 1
ATOM 1214 N N . HIS B 1 14 ? -0.124 17.609 -16.391 1 44.94 14 HIS B N 1
ATOM 1215 C CA . HIS B 1 14 ? -1.578 17.703 -16.328 1 44.94 14 HIS B CA 1
ATOM 1216 C C . HIS B 1 14 ? -2.143 18.312 -17.609 1 44.94 14 HIS B C 1
ATOM 1218 O O . HIS B 1 14 ? -3.244 17.969 -18.031 1 44.94 14 HIS B O 1
ATOM 1224 N N . TRP B 1 15 ? -1.5 19.109 -18.109 1 42.5 15 TRP B N 1
ATOM 1225 C CA . TRP B 1 15 ? -2.152 19.859 -19.172 1 42.5 15 TRP B CA 1
ATOM 1226 C C . TRP B 1 15 ? -2.477 18.953 -20.359 1 42.5 15 TRP B C 1
ATOM 1228 O O . TRP B 1 15 ? -3.594 18.984 -20.875 1 42.5 15 TRP B O 1
ATOM 1238 N N . THR B 1 16 ? -1.412 18.406 -20.953 1 47.47 16 THR B N 1
ATOM 1239 C CA . THR B 1 16 ? -1.797 17.688 -22.172 1 47.47 16 THR B CA 1
ATOM 1240 C C . THR B 1 16 ? -2.58 16.422 -21.828 1 47.47 16 THR B C 1
ATOM 1242 O O . THR B 1 16 ? -3.574 16.109 -22.469 1 47.47 16 THR B O 1
ATOM 1245 N N . TRP B 1 17 ? -2.059 15.594 -21.094 1 45.34 17 TRP B N 1
ATOM 1246 C CA . TRP B 1 17 ? -2.834 14.414 -20.734 1 45.34 17 TRP B CA 1
ATOM 1247 C C . TRP B 1 17 ? -4.098 14.789 -19.984 1 45.34 17 TRP B C 1
ATOM 1249 O O . TRP B 1 17 ? -5.078 14.039 -19.969 1 45.34 17 TRP B O 1
ATOM 1259 N N . ASN B 1 18 ? -4.094 15.891 -19.25 1 47.94 18 ASN B N 1
ATOM 1260 C CA . ASN B 1 18 ? -5.285 16.422 -18.594 1 47.94 18 ASN B CA 1
ATOM 1261 C C . ASN B 1 18 ? -6.406 16.672 -19.609 1 47.94 18 ASN B C 1
ATOM 1263 O O . ASN B 1 18 ? -7.57 16.375 -19.312 1 47.94 18 ASN B O 1
ATOM 1267 N N . THR B 1 19 ? -5.828 17.078 -20.609 1 52.44 19 THR B N 1
ATOM 1268 C CA . THR B 1 19 ? -6.891 17.266 -21.594 1 52.44 19 THR B CA 1
ATOM 1269 C C . THR B 1 19 ? -7.531 15.922 -21.953 1 52.44 19 THR B C 1
ATOM 1271 O O . THR B 1 19 ? -8.758 15.82 -22.031 1 52.44 19 THR B O 1
ATOM 1274 N N . ILE B 1 20 ? -6.707 14.977 -22.281 1 51.59 20 ILE B N 1
ATOM 1275 C CA . ILE B 1 20 ? -7.297 13.688 -22.641 1 51.59 20 ILE B CA 1
ATOM 1276 C C . ILE B 1 20 ? -7.898 13.039 -21.391 1 51.59 20 ILE B C 1
ATOM 1278 O O . ILE B 1 20 ? -9.016 12.516 -21.438 1 51.59 20 ILE B O 1
ATOM 1282 N N . LEU B 1 21 ? -7.164 13.008 -20.266 1 53.66 21 LEU B N 1
ATOM 1283 C CA . LEU B 1 21 ? -7.695 12.422 -19.031 1 53.66 21 LEU B CA 1
ATOM 1284 C C . LEU B 1 21 ? -8.961 13.148 -18.594 1 53.66 21 LEU B C 1
ATOM 1286 O O . LEU B 1 21 ? -9.898 12.523 -18.094 1 53.66 21 LEU B O 1
ATOM 1290 N N . GLN B 1 22 ? -9 14.453 -18.844 1 53.53 22 GLN B N 1
ATOM 1291 C CA . GLN B 1 22 ? -10.227 15.203 -18.594 1 53.53 22 GLN B CA 1
ATOM 1292 C C . GLN B 1 22 ? -11.367 14.719 -19.484 1 53.53 22 GLN B C 1
ATOM 1294 O O . GLN B 1 22 ? -12.531 14.734 -19.062 1 53.53 22 GLN B O 1
ATOM 1299 N N . ARG B 1 23 ? -10.922 14.32 -20.609 1 56.16 23 ARG B N 1
ATOM 1300 C CA . ARG B 1 23 ? -11.953 13.875 -21.547 1 56.16 23 ARG B CA 1
ATOM 1301 C C . ARG B 1 23 ? -12.312 12.414 -21.312 1 56.16 23 ARG B C 1
ATOM 1303 O O . ARG B 1 23 ? -13.484 12.039 -21.375 1 56.16 23 ARG B O 1
ATOM 1310 N N . VAL B 1 24 ? -11.305 11.695 -21.016 1 61.62 24 VAL B N 1
ATOM 1311 C CA . VAL B 1 24 ? -11.617 10.273 -20.891 1 61.62 24 VAL B CA 1
ATOM 1312 C C . VAL B 1 24 ? -11.602 9.867 -19.422 1 61.62 24 VAL B C 1
ATOM 1314 O O . VAL B 1 24 ? -12.203 8.859 -19.031 1 61.62 24 VAL B O 1
ATOM 1317 N N . GLY B 1 25 ? -11.117 10.609 -18.422 1 70.31 25 GLY B N 1
ATOM 1318 C CA . GLY B 1 25 ? -10.977 10.305 -17 1 70.31 25 GLY B CA 1
ATOM 1319 C C . GLY B 1 25 ? -9.883 9.297 -16.719 1 70.31 25 GLY B C 1
ATOM 1320 O O . GLY B 1 25 ? -9.43 8.586 -17.609 1 70.31 25 GLY B O 1
ATOM 1321 N N . LEU B 1 26 ? -9.227 9.305 -15.625 1 82.19 26 LEU B N 1
ATOM 1322 C CA . LEU B 1 26 ? -8.258 8.305 -15.188 1 82.19 26 LEU B CA 1
ATOM 1323 C C . LEU B 1 26 ? -8.961 7.02 -14.75 1 82.19 26 LEU B C 1
ATOM 1325 O O . LEU B 1 26 ? -9.992 7.07 -14.07 1 82.19 26 LEU B O 1
ATOM 1329 N N . GLY B 1 27 ? -8.484 5.922 -15.312 1 84.81 27 GLY B N 1
ATOM 1330 C CA . GLY B 1 27 ? -8.953 4.645 -14.805 1 84.81 27 GLY B CA 1
ATOM 1331 C C . GLY B 1 27 ? -8.406 4.301 -13.438 1 84.81 27 GLY B C 1
ATOM 1332 O O . GLY B 1 27 ? -7.543 5.016 -12.914 1 84.81 27 GLY B O 1
ATOM 1333 N N . PRO B 1 28 ? -8.906 3.26 -12.82 1 91.5 28 PRO B N 1
ATOM 1334 C CA . PRO B 1 28 ? -8.484 2.887 -11.461 1 91.5 28 PRO B CA 1
ATOM 1335 C C . PRO B 1 28 ? -6.977 2.666 -11.352 1 91.5 28 PRO B C 1
ATOM 1337 O O . PRO B 1 28 ? -6.367 3.059 -10.352 1 91.5 28 PRO B O 1
ATOM 1340 N N . GLU B 1 29 ? -6.402 2.074 -12.352 1 89.19 29 GLU B N 1
ATOM 1341 C CA . GLU B 1 29 ? -4.965 1.823 -12.344 1 89.19 29 GLU B CA 1
ATOM 1342 C C . GLU B 1 29 ? -4.176 3.129 -12.352 1 89.19 29 GLU B C 1
ATOM 1344 O O . GLU B 1 29 ? -3.148 3.248 -11.68 1 89.19 29 GLU B O 1
ATOM 1349 N N . GLN B 1 30 ? -4.586 4.008 -13.133 1 87.69 30 GLN B N 1
ATOM 1350 C CA . GLN B 1 30 ? -3.916 5.301 -13.156 1 87.69 30 GLN B CA 1
ATOM 1351 C C . GLN B 1 30 ? -4.055 6.02 -11.812 1 87.69 30 GLN B C 1
ATOM 1353 O O . GLN B 1 30 ? -3.111 6.668 -11.352 1 87.69 30 GLN B O 1
ATOM 1358 N N . HIS B 1 31 ? -5.191 5.91 -11.172 1 92.38 31 HIS B N 1
ATOM 1359 C CA . HIS B 1 31 ? -5.379 6.473 -9.836 1 92.38 31 HIS B CA 1
ATOM 1360 C C . HIS B 1 31 ? -4.496 5.766 -8.812 1 92.38 31 HIS B C 1
ATOM 1362 O O . HIS B 1 31 ? -3.924 6.41 -7.93 1 92.38 31 HIS B O 1
ATOM 1368 N N . ARG B 1 32 ? -4.359 4.461 -8.898 1 94.38 32 ARG B N 1
ATOM 1369 C CA . ARG B 1 32 ? -3.445 3.715 -8.047 1 94.38 32 ARG B CA 1
ATOM 1370 C C . ARG B 1 32 ? -2.021 4.242 -8.172 1 94.38 32 ARG B C 1
ATOM 1372 O O . ARG B 1 32 ? -1.336 4.449 -7.168 1 94.38 32 ARG B O 1
ATOM 1379 N N . GLN B 1 33 ? -1.6 4.406 -9.375 1 90.38 33 GLN B N 1
ATOM 1380 C CA . GLN B 1 33 ? -0.255 4.918 -9.625 1 90.38 33 GLN B CA 1
ATOM 1381 C C . GLN B 1 33 ? -0.073 6.301 -9.008 1 90.38 33 GLN B C 1
ATOM 1383 O O . GLN B 1 33 ? 0.964 6.586 -8.406 1 90.38 33 GLN B O 1
ATOM 1388 N N . CYS B 1 34 ? -1.052 7.133 -9.219 1 88.75 34 CYS B N 1
ATOM 1389 C CA . CYS B 1 34 ? -1.015 8.453 -8.594 1 88.75 34 CYS B CA 1
ATOM 1390 C C . CYS B 1 34 ? -0.943 8.336 -7.078 1 88.75 34 CYS B C 1
ATOM 1392 O O . CYS B 1 34 ? -0.128 9.008 -6.441 1 88.75 34 CYS B O 1
ATOM 1394 N N . PHE B 1 35 ? -1.69 7.488 -6.543 1 94.75 35 PHE B N 1
ATOM 1395 C CA . PHE B 1 35 ? -1.737 7.258 -5.105 1 94.75 35 PHE B CA 1
ATOM 1396 C C . PHE B 1 35 ? -0.353 6.922 -4.566 1 94.75 35 PHE B C 1
ATOM 1398 O O . PHE B 1 35 ? 0.009 7.344 -3.465 1 94.75 35 PHE B O 1
ATOM 1405 N N . ARG B 1 36 ? 0.375 6.242 -5.309 1 94 36 ARG B N 1
ATOM 1406 C CA . ARG B 1 36 ? 1.691 5.797 -4.863 1 94 36 ARG B CA 1
ATOM 1407 C C . ARG B 1 36 ? 2.758 6.84 -5.18 1 94 36 ARG B C 1
ATOM 1409 O O . ARG B 1 36 ? 3.84 6.828 -4.59 1 94 36 ARG B O 1
ATOM 1416 N N . LEU B 1 37 ? 2.51 7.777 -6.027 1 91.69 37 LEU B N 1
ATOM 1417 C CA . LEU B 1 37 ? 3.561 8.648 -6.535 1 91.69 37 LEU B CA 1
ATOM 1418 C C . LEU B 1 37 ? 3.428 10.055 -5.953 1 91.69 37 LEU B C 1
ATOM 1420 O O . LEU B 1 37 ? 4.352 10.867 -6.059 1 91.69 37 LEU B O 1
ATOM 1424 N N . LEU B 1 38 ? 2.355 10.375 -5.379 1 92.75 38 LEU B N 1
ATOM 1425 C CA . LEU B 1 38 ? 2.158 11.695 -4.785 1 92.75 38 LEU B CA 1
ATOM 1426 C C . LEU B 1 38 ? 3.287 12.023 -3.816 1 92.75 38 LEU B C 1
ATOM 1428 O O . LEU B 1 38 ? 3.77 11.148 -3.096 1 92.75 38 LEU B O 1
ATOM 1432 N N . GLU B 1 39 ? 3.67 13.281 -3.797 1 92.38 39 GLU B N 1
ATOM 1433 C CA . GLU B 1 39 ? 4.793 13.727 -2.977 1 92.38 39 GLU B CA 1
ATOM 1434 C C . GLU B 1 39 ? 4.426 14.961 -2.156 1 92.38 39 GLU B C 1
ATOM 1436 O O . GLU B 1 39 ? 3.719 15.844 -2.641 1 92.38 39 GLU B O 1
ATOM 1441 N N . LEU B 1 40 ? 5.016 15.039 -1.021 1 95.5 40 LEU B N 1
ATOM 1442 C CA . LEU B 1 40 ? 4.812 16.188 -0.144 1 95.5 40 LEU B CA 1
ATOM 1443 C C . LEU B 1 40 ? 5.344 17.469 -0.788 1 95.5 40 LEU B C 1
ATOM 1445 O O . LEU B 1 40 ? 4.723 18.516 -0.682 1 95.5 40 LEU B O 1
ATOM 1449 N N . THR B 1 41 ? 6.492 17.359 -1.457 1 90.88 41 THR B N 1
ATOM 1450 C CA . THR B 1 41 ? 7.129 18.516 -2.084 1 90.88 41 THR B CA 1
ATOM 1451 C C . THR B 1 41 ? 6.199 19.141 -3.113 1 90.88 41 THR B C 1
ATOM 1453 O O . THR B 1 41 ? 6.199 20.359 -3.287 1 90.88 41 THR B O 1
ATOM 1456 N N . GLU B 1 42 ? 5.426 18.328 -3.777 1 89.75 42 GLU B N 1
ATOM 1457 C CA . GLU B 1 42 ? 4.484 18.828 -4.777 1 89.75 42 GLU B CA 1
ATOM 1458 C C . GLU B 1 42 ? 3.217 19.359 -4.125 1 89.75 42 GLU B C 1
ATOM 1460 O O . GLU B 1 42 ? 2.672 20.391 -4.562 1 89.75 42 GLU B O 1
ATOM 1465 N N . ALA B 1 43 ? 2.742 18.766 -3.115 1 92.62 43 ALA B N 1
ATOM 1466 C CA . ALA B 1 43 ? 1.52 19.156 -2.422 1 92.62 43 ALA B CA 1
ATOM 1467 C C . ALA B 1 43 ? 1.737 20.422 -1.609 1 92.62 43 ALA B C 1
ATOM 1469 O O . ALA B 1 43 ? 0.807 21.219 -1.409 1 92.62 43 ALA B O 1
ATOM 1470 N N . GLY B 1 44 ? 2.879 20.578 -1.061 1 91.81 44 GLY B N 1
ATOM 1471 C CA . GLY B 1 44 ? 3.236 21.781 -0.327 1 91.81 44 GLY B CA 1
ATOM 1472 C C . GLY B 1 44 ? 2.969 21.672 1.163 1 91.81 44 GLY B C 1
ATOM 1473 O O . GLY B 1 44 ? 3.73 22.203 1.976 1 91.81 44 GLY B O 1
ATOM 1474 N N . ARG B 1 45 ? 1.87 21.016 1.497 1 95.88 45 ARG B N 1
ATOM 1475 C CA . ARG B 1 45 ? 1.481 20.844 2.893 1 95.88 45 ARG B CA 1
ATOM 1476 C C . ARG B 1 45 ? 1.024 19.406 3.16 1 95.88 45 ARG B C 1
ATOM 1478 O O . ARG B 1 45 ? 0.422 18.781 2.293 1 95.88 45 ARG B O 1
ATOM 1485 N N . PRO B 1 46 ? 1.296 18.922 4.379 1 97.12 46 PRO B N 1
ATOM 1486 C CA . PRO B 1 46 ? 0.888 17.562 4.727 1 97.12 46 PRO B CA 1
ATOM 1487 C C . PRO B 1 46 ? -0.618 17.344 4.59 1 97.12 46 PRO B C 1
ATOM 1489 O O . PRO B 1 46 ? -1.053 16.297 4.102 1 97.12 46 PRO B O 1
ATOM 1492 N N . PHE B 1 47 ? -1.393 18.297 4.988 1 97.44 47 PHE B N 1
ATOM 1493 C CA . PHE B 1 47 ? -2.844 18.188 4.871 1 97.44 47 PHE B CA 1
ATOM 1494 C C . PHE B 1 47 ? -3.262 18.031 3.416 1 97.44 47 PHE B C 1
ATOM 1496 O O . PHE B 1 47 ? -4.113 17.203 3.094 1 97.44 47 PHE B O 1
ATOM 1503 N N . VAL B 1 48 ? -2.701 18.75 2.564 1 96.94 48 VAL B N 1
ATOM 1504 C CA . VAL B 1 48 ? -3.025 18.719 1.142 1 96.94 48 VAL B CA 1
ATOM 1505 C C . VAL B 1 48 ? -2.602 17.391 0.54 1 96.94 48 VAL B C 1
ATOM 1507 O O . VAL B 1 48 ? -3.361 16.766 -0.211 1 96.94 48 VAL B O 1
ATOM 1510 N N . LEU B 1 49 ? -1.379 16.984 0.871 1 97 49 LEU B N 1
ATOM 1511 C CA . LEU B 1 49 ? -0.932 15.672 0.434 1 97 49 LEU B CA 1
ATOM 1512 C C . LEU B 1 49 ? -1.925 14.594 0.854 1 97 49 LEU B C 1
ATOM 1514 O O . LEU B 1 49 ? -2.338 13.766 0.033 1 97 49 LEU B O 1
ATOM 1518 N N . ALA B 1 50 ? -2.375 14.641 2.105 1 98.25 50 ALA B N 1
ATOM 1519 C CA . ALA B 1 50 ? -3.305 13.641 2.629 1 98.25 50 ALA B CA 1
ATOM 1520 C C . ALA B 1 50 ? -4.625 13.672 1.867 1 98.25 50 ALA B C 1
ATOM 1522 O O . ALA B 1 50 ? -5.211 12.625 1.593 1 98.25 50 ALA B O 1
ATOM 1523 N N . GLN B 1 51 ? -5.105 14.766 1.554 1 97.69 51 GLN B N 1
ATOM 1524 C CA . GLN B 1 51 ? -6.348 14.898 0.802 1 97.69 51 GLN B CA 1
ATOM 1525 C C . GLN B 1 51 ? -6.207 14.32 -0.604 1 97.69 51 GLN B C 1
ATOM 1527 O O . GLN B 1 51 ? -7.109 13.648 -1.102 1 97.69 51 GLN B O 1
ATOM 1532 N N . GLN B 1 52 ? -5.086 14.617 -1.224 1 96.25 52 GLN B N 1
ATOM 1533 C CA . GLN B 1 52 ? -4.824 14.078 -2.551 1 96.25 52 GLN B CA 1
ATOM 1534 C C . GLN B 1 52 ? -4.715 12.555 -2.512 1 96.25 52 GLN B C 1
ATOM 1536 O O . GLN B 1 52 ? -5.242 11.867 -3.389 1 96.25 52 GLN B O 1
ATOM 1541 N N . LEU B 1 53 ? -4.074 12.055 -1.516 1 97.69 53 LEU B N 1
ATOM 1542 C CA . LEU B 1 53 ? -3.971 10.609 -1.328 1 97.69 53 LEU B CA 1
ATOM 1543 C C . LEU B 1 53 ? -5.348 9.992 -1.119 1 97.69 53 LEU B C 1
ATOM 1545 O O . LEU B 1 53 ? -5.672 8.961 -1.721 1 97.69 53 LEU B O 1
ATOM 1549 N N . ARG B 1 54 ? -6.164 10.625 -0.356 1 97.94 54 ARG B N 1
ATOM 1550 C CA . ARG B 1 54 ? -7.52 10.141 -0.108 1 97.94 54 ARG B CA 1
ATOM 1551 C C . ARG B 1 54 ? -8.32 10.078 -1.402 1 97.94 54 ARG B C 1
ATOM 1553 O O . ARG B 1 54 ? -9.016 9.094 -1.663 1 97.94 54 ARG B O 1
ATOM 1560 N N . ASP B 1 55 ? -8.227 11.086 -2.105 1 96.44 55 ASP B N 1
ATOM 1561 C CA . ASP B 1 55 ? -8.977 11.172 -3.354 1 96.44 55 ASP B CA 1
ATOM 1562 C C . ASP B 1 55 ? -8.523 10.102 -4.34 1 96.44 55 ASP B C 1
ATOM 1564 O O . ASP B 1 55 ? -9.352 9.359 -4.883 1 96.44 55 ASP B O 1
ATOM 1568 N N . SER B 1 56 ? -7.211 9.984 -4.594 1 95.38 56 SER B N 1
ATOM 1569 C CA . SER B 1 56 ? -6.672 8.984 -5.508 1 95.38 56 SER B CA 1
ATOM 1570 C C . SER B 1 56 ? -6.961 7.57 -5.016 1 95.38 56 SER B C 1
ATOM 1572 O O . SER B 1 56 ? -7.273 6.684 -5.812 1 95.38 56 SER B O 1
ATOM 1574 N N . CYS B 1 57 ? -6.871 7.383 -3.736 1 97.69 57 CYS B N 1
ATOM 1575 C CA . CYS B 1 57 ? -7.145 6.082 -3.135 1 97.69 57 CYS B CA 1
ATOM 1576 C C . CYS B 1 57 ? -8.602 5.684 -3.346 1 97.69 57 CYS B C 1
ATOM 1578 O O . CYS B 1 57 ? -8.891 4.543 -3.717 1 97.69 57 CYS B O 1
ATOM 1580 N N . ARG B 1 58 ? -9.477 6.539 -3.096 1 97.62 58 ARG B N 1
ATOM 1581 C CA . ARG B 1 58 ? -10.906 6.289 -3.277 1 97.62 58 ARG B CA 1
ATOM 1582 C C . ARG B 1 58 ? -11.211 5.891 -4.719 1 97.62 58 ARG B C 1
ATOM 1584 O O . ARG B 1 58 ? -11.914 4.91 -4.961 1 97.62 58 ARG B O 1
ATOM 1591 N N . LYS B 1 59 ? -10.719 6.594 -5.656 1 94.25 59 LYS B N 1
ATOM 1592 C CA . LYS B 1 59 ? -10.977 6.359 -7.078 1 94.25 59 LYS B CA 1
ATOM 1593 C C . LYS B 1 59 ? -10.344 5.055 -7.543 1 94.25 59 LYS B C 1
ATOM 1595 O O . LYS B 1 59 ? -10.844 4.41 -8.469 1 94.25 59 LYS B O 1
ATOM 1600 N N . TRP B 1 60 ? -9.266 4.703 -6.832 1 95.94 60 TRP B N 1
ATOM 1601 C CA . TRP B 1 60 ? -8.617 3.42 -7.086 1 95.94 60 TRP B CA 1
ATOM 1602 C C . TRP B 1 60 ? -9.406 2.275 -6.465 1 95.94 60 TRP B C 1
ATOM 1604 O O . TRP B 1 60 ? -9.875 1.381 -7.172 1 95.94 60 TRP B O 1
ATOM 1614 N N . LEU B 1 61 ? -9.672 2.344 -5.246 1 97.38 61 LEU B N 1
ATOM 1615 C CA . LEU B 1 61 ? -10.109 1.172 -4.496 1 97.38 61 LEU B CA 1
ATOM 1616 C C . LEU B 1 61 ? -11.617 1.005 -4.574 1 97.38 61 LEU B C 1
ATOM 1618 O O . LEU B 1 61 ? -12.133 -0.111 -4.457 1 97.38 61 LEU B O 1
ATOM 1622 N N . LEU B 1 62 ? -12.305 2.004 -4.789 1 96.69 62 LEU B N 1
ATOM 1623 C CA . LEU B 1 62 ? -13.766 1.909 -4.832 1 96.69 62 LEU B CA 1
ATOM 1624 C C . LEU B 1 62 ? -14.266 1.808 -6.27 1 96.69 62 LEU B C 1
ATOM 1626 O O . LEU B 1 62 ? -15.469 1.733 -6.508 1 96.69 62 LEU B O 1
ATOM 1630 N N . ALA B 1 63 ? -13.164 1.716 -7.086 1 91.31 63 ALA B N 1
ATOM 1631 C CA . ALA B 1 63 ? -13.555 1.496 -8.477 1 91.31 63 ALA B CA 1
ATOM 1632 C C . ALA B 1 63 ? -14.242 0.144 -8.648 1 91.31 63 ALA B C 1
ATOM 1634 O O . ALA B 1 63 ? -13.711 -0.887 -8.234 1 91.31 63 ALA B O 1
ATOM 1635 N N . GLY B 1 64 ? -15.328 -0.061 -8.984 1 86.06 64 GLY B N 1
ATOM 1636 C CA . GLY B 1 64 ? -16.062 -1.308 -9.164 1 86.06 64 GLY B CA 1
ATOM 1637 C C . GLY B 1 64 ? -16.938 -1.662 -7.977 1 86.06 64 GLY B C 1
ATOM 1638 O O . GLY B 1 64 ? -17.531 -2.738 -7.941 1 86.06 64 GLY B O 1
ATOM 1639 N N . GLY B 1 65 ? -16.781 -0.917 -6.875 1 89.19 65 GLY B N 1
ATOM 1640 C CA . GLY B 1 65 ? -17.656 -1.13 -5.742 1 89.19 65 GLY B CA 1
ATOM 1641 C C . GLY B 1 65 ? -17 -0.825 -4.41 1 89.19 65 GLY B C 1
ATOM 1642 O O . GLY B 1 65 ? -15.781 -0.628 -4.34 1 89.19 65 GLY B O 1
ATOM 1643 N N . SER B 1 66 ? -17.891 -0.835 -3.414 1 91.12 66 SER B N 1
ATOM 1644 C CA . SER B 1 66 ? -17.438 -0.407 -2.096 1 91.12 66 SER B CA 1
ATOM 1645 C C . SER B 1 66 ? -17.375 -1.579 -1.122 1 91.12 66 SER B C 1
ATOM 1647 O O . SER B 1 66 ? -17.156 -1.388 0.076 1 91.12 66 SER B O 1
ATOM 1649 N N . HIS B 1 67 ? -17.516 -2.811 -1.65 1 94.81 67 HIS B N 1
ATOM 1650 C CA . HIS B 1 67 ? -17.438 -3.971 -0.77 1 94.81 67 HIS B CA 1
ATOM 1651 C C . HIS B 1 67 ? -16.031 -4.152 -0.229 1 94.81 67 HIS B C 1
ATOM 1653 O O . HIS B 1 67 ? -15.047 -4.02 -0.972 1 94.81 67 HIS B O 1
ATOM 1659 N N . ALA B 1 68 ? -15.891 -4.453 0.971 1 96.19 68 ALA B N 1
ATOM 1660 C CA . ALA B 1 68 ? -14.609 -4.641 1.637 1 96.19 68 ALA B CA 1
ATOM 1661 C C . ALA B 1 68 ? -13.766 -5.688 0.915 1 96.19 68 ALA B C 1
ATOM 1663 O O . ALA B 1 68 ? -12.562 -5.5 0.722 1 96.19 68 ALA B O 1
ATOM 1664 N N . LYS B 1 69 ? -14.406 -6.75 0.478 1 94.56 69 LYS B N 1
ATOM 1665 C CA . LYS B 1 69 ? -13.695 -7.836 -0.195 1 94.56 69 LYS B CA 1
ATOM 1666 C C . LYS B 1 69 ? -13.023 -7.34 -1.47 1 94.56 69 LYS B C 1
ATOM 1668 O O . LYS B 1 69 ? -11.867 -7.68 -1.737 1 94.56 69 LYS B O 1
ATOM 1673 N N . SER B 1 70 ? -13.75 -6.543 -2.217 1 95.06 70 SER B N 1
ATOM 1674 C CA . SER B 1 70 ? -13.203 -6.008 -3.461 1 95.06 70 SER B CA 1
ATOM 1675 C C . SER B 1 70 ? -12.031 -5.07 -3.195 1 95.06 70 SER B C 1
ATOM 1677 O O . SER B 1 70 ? -11.031 -5.102 -3.92 1 95.06 70 SER B O 1
ATOM 1679 N N . ILE B 1 71 ? -12.102 -4.293 -2.186 1 97.25 71 ILE B N 1
ATOM 1680 C CA . ILE B 1 71 ? -11.039 -3.371 -1.798 1 97.25 71 ILE B CA 1
ATOM 1681 C C . ILE B 1 71 ? -9.797 -4.16 -1.378 1 97.25 71 ILE B C 1
ATOM 1683 O O . ILE B 1 71 ? -8.695 -3.9 -1.865 1 97.25 71 ILE B O 1
ATOM 1687 N N . LEU B 1 72 ? -10.039 -5.176 -0.511 1 97.69 72 LEU B N 1
ATOM 1688 C CA . LEU B 1 72 ? -8.938 -6 -0.026 1 97.69 72 LEU B CA 1
ATOM 1689 C C . LEU B 1 72 ? -8.234 -6.699 -1.184 1 97.69 72 LEU B C 1
ATOM 1691 O O . LEU B 1 72 ? -7 -6.75 -1.229 1 97.69 72 LEU B O 1
ATOM 1695 N N . ASP B 1 73 ? -8.977 -7.152 -2.111 1 96.5 73 ASP B N 1
ATOM 1696 C CA . ASP B 1 73 ? -8.414 -7.848 -3.266 1 96.5 73 ASP B CA 1
ATOM 1697 C C . ASP B 1 73 ? -7.488 -6.93 -4.059 1 96.5 73 ASP B C 1
ATOM 1699 O O . ASP B 1 73 ? -6.426 -7.355 -4.512 1 96.5 73 ASP B O 1
ATOM 1703 N N . LYS B 1 74 ? -7.879 -5.699 -4.207 1 97.25 74 LYS B N 1
ATOM 1704 C CA . LYS B 1 74 ? -7.07 -4.734 -4.945 1 97.25 74 LYS B CA 1
ATOM 1705 C C . LYS B 1 74 ? -5.785 -4.402 -4.191 1 97.25 74 LYS B C 1
ATOM 1707 O O . LYS B 1 74 ? -4.711 -4.332 -4.789 1 97.25 74 LYS B O 1
ATOM 1712 N N . VAL B 1 75 ? -5.844 -4.281 -2.902 1 98.25 75 VAL B N 1
ATOM 1713 C CA . VAL B 1 75 ? -4.684 -3.992 -2.062 1 98.25 75 VAL B CA 1
ATOM 1714 C C . VAL B 1 75 ? -3.738 -5.191 -2.061 1 98.25 75 VAL B C 1
ATOM 1716 O O . VAL B 1 75 ? -2.521 -5.031 -2.195 1 98.25 75 VAL B O 1
ATOM 1719 N N . VAL B 1 76 ? -4.281 -6.352 -1.944 1 98.56 76 VAL B N 1
ATOM 1720 C CA . VAL B 1 76 ? -3.49 -7.578 -1.925 1 98.56 76 VAL B CA 1
ATOM 1721 C C . VAL B 1 76 ? -2.836 -7.793 -3.287 1 98.56 76 VAL B C 1
ATOM 1723 O O . VAL B 1 76 ? -1.667 -8.18 -3.367 1 98.56 76 VAL B O 1
ATOM 1726 N N . LEU B 1 77 ? -3.564 -7.512 -4.344 1 98.12 77 LEU B N 1
ATOM 1727 C CA . LEU B 1 77 ? -3.016 -7.637 -5.691 1 98.12 77 LEU B CA 1
ATOM 1728 C C . LEU B 1 77 ? -1.796 -6.738 -5.863 1 98.12 77 LEU B C 1
ATOM 1730 O O . LEU B 1 77 ? -0.743 -7.195 -6.316 1 98.12 77 LEU B O 1
ATOM 1734 N N . GLU B 1 78 ? -1.918 -5.527 -5.5 1 97.06 78 GLU B N 1
ATOM 1735 C CA . GLU B 1 78 ? -0.795 -4.598 -5.594 1 97.06 78 GLU B CA 1
ATOM 1736 C C . GLU B 1 78 ? 0.411 -5.109 -4.809 1 97.06 78 GLU B C 1
ATOM 1738 O O . GLU B 1 78 ? 1.528 -5.137 -5.328 1 97.06 78 GLU B O 1
ATOM 1743 N N . GLN B 1 79 ? 0.147 -5.543 -3.553 1 97.06 79 GLN B N 1
ATOM 1744 C CA . GLN B 1 79 ? 1.232 -6.008 -2.693 1 97.06 79 GLN B CA 1
ATOM 1745 C C . GLN B 1 79 ? 1.854 -7.289 -3.24 1 97.06 79 GLN B C 1
ATOM 1747 O O . GLN B 1 79 ? 3.072 -7.469 -3.176 1 97.06 79 GLN B O 1
ATOM 1752 N N . PHE B 1 80 ? 1.099 -8.188 -3.768 1 98.31 80 PHE B N 1
ATOM 1753 C CA . PHE B 1 80 ? 1.575 -9.43 -4.367 1 98.31 80 PHE B CA 1
ATOM 1754 C C . PHE B 1 80 ? 2.555 -9.141 -5.5 1 98.31 80 PHE B C 1
ATOM 1756 O O . PHE B 1 80 ? 3.666 -9.672 -5.516 1 98.31 80 PHE B O 1
ATOM 1763 N N . VAL B 1 81 ? 2.178 -8.281 -6.316 1 96.69 81 VAL B N 1
ATOM 1764 C CA . VAL B 1 81 ? 3.004 -7.934 -7.469 1 96.69 81 VAL B CA 1
ATOM 1765 C C . VAL B 1 81 ? 4.305 -7.289 -7 1 96.69 81 VAL B C 1
ATOM 1767 O O . VAL B 1 81 ? 5.379 -7.586 -7.527 1 96.69 81 VAL B O 1
ATOM 1770 N N . SER B 1 82 ? 4.203 -6.461 -6.012 1 95.38 82 SER B N 1
ATOM 1771 C CA . SER B 1 82 ? 5.363 -5.734 -5.508 1 95.38 82 SER B CA 1
ATOM 1772 C C . SER B 1 82 ? 6.355 -6.676 -4.836 1 95.38 82 SER B C 1
ATOM 1774 O O . SER B 1 82 ? 7.535 -6.34 -4.688 1 95.38 82 SER B O 1
ATOM 1776 N N . ARG B 1 83 ? 5.926 -7.863 -4.406 1 95.5 83 ARG B N 1
ATOM 1777 C CA . ARG B 1 83 ? 6.77 -8.789 -3.66 1 95.5 83 ARG B CA 1
ATOM 1778 C C . ARG B 1 83 ? 7.375 -9.844 -4.582 1 95.5 83 ARG B C 1
ATOM 1780 O O . ARG B 1 83 ? 8.102 -10.734 -4.129 1 95.5 83 ARG B O 1
ATOM 1787 N N . LEU B 1 84 ? 7.195 -9.711 -5.793 1 95 84 LEU B N 1
ATOM 1788 C CA . LEU B 1 84 ? 7.777 -10.609 -6.785 1 95 84 LEU B CA 1
ATOM 1789 C C . LEU B 1 84 ? 9.156 -10.109 -7.219 1 95 84 LEU B C 1
ATOM 1791 O O . LEU B 1 84 ? 9.43 -8.914 -7.184 1 95 84 LEU B O 1
ATOM 1795 N N . PRO B 1 85 ? 9.984 -11.086 -7.629 1 91.31 85 PRO B N 1
ATOM 1796 C CA . PRO B 1 85 ? 11.211 -10.641 -8.289 1 91.31 85 PRO B CA 1
ATOM 1797 C C . PRO B 1 85 ? 10.945 -9.68 -9.445 1 91.31 85 PRO B C 1
ATOM 1799 O O . PRO B 1 85 ? 9.945 -9.82 -10.148 1 91.31 85 PRO B O 1
ATOM 1802 N N . ARG B 1 86 ? 11.781 -8.891 -9.719 1 88.88 86 ARG B N 1
ATOM 1803 C CA . ARG B 1 86 ? 11.602 -7.754 -10.609 1 88.88 86 ARG B CA 1
ATOM 1804 C C . ARG B 1 86 ? 11.094 -8.211 -11.977 1 88.88 86 ARG B C 1
ATOM 1806 O O . ARG B 1 86 ? 10.117 -7.664 -12.5 1 88.88 86 ARG B O 1
ATOM 1813 N N . ARG B 1 87 ? 11.688 -9.172 -12.539 1 86.5 87 ARG B N 1
ATOM 1814 C CA . ARG B 1 87 ? 11.328 -9.633 -13.875 1 86.5 87 ARG B CA 1
ATOM 1815 C C . ARG B 1 87 ? 9.906 -10.195 -13.891 1 86.5 87 ARG B C 1
ATOM 1817 O O . ARG B 1 87 ? 9.148 -9.953 -14.836 1 86.5 87 ARG B O 1
ATOM 1824 N N . MET B 1 88 ? 9.594 -10.922 -12.875 1 92 88 MET B N 1
ATOM 1825 C CA . MET B 1 88 ? 8.25 -11.484 -12.758 1 92 88 MET B CA 1
ATOM 1826 C C . MET B 1 88 ? 7.219 -10.383 -12.547 1 92 88 MET B C 1
ATOM 1828 O O . MET B 1 88 ? 6.152 -10.398 -13.164 1 92 88 MET B O 1
ATOM 1832 N N . ALA B 1 89 ? 7.582 -9.477 -11.711 1 93.19 89 ALA B N 1
ATOM 1833 C CA . ALA B 1 89 ? 6.703 -8.344 -11.453 1 93.19 89 ALA B CA 1
ATOM 1834 C C . ALA B 1 89 ? 6.43 -7.559 -12.734 1 93.19 89 ALA B C 1
ATOM 1836 O O . ALA B 1 89 ? 5.285 -7.199 -13.023 1 93.19 89 ALA B O 1
ATOM 1837 N N . GLN B 1 90 ? 7.449 -7.32 -13.438 1 89 90 GLN B N 1
ATOM 1838 C CA . GLN B 1 90 ? 7.312 -6.617 -14.703 1 89 90 GLN B CA 1
ATOM 1839 C C . GLN B 1 9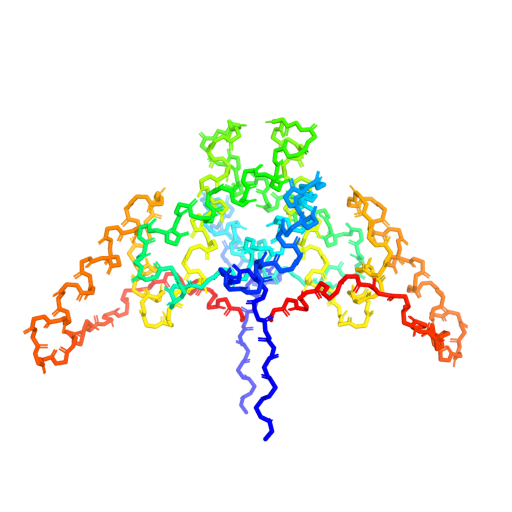0 ? 6.406 -7.383 -15.664 1 89 90 GLN B C 1
ATOM 1841 O O . GLN B 1 90 ? 5.574 -6.789 -16.344 1 89 90 GLN B O 1
ATOM 1846 N N . TRP B 1 91 ? 6.578 -8.648 -15.719 1 90.12 91 TRP B N 1
ATOM 1847 C CA . TRP B 1 91 ? 5.742 -9.508 -16.547 1 90.12 91 TRP B CA 1
ATOM 1848 C C . TRP B 1 91 ? 4.273 -9.383 -16.156 1 90.12 91 TRP B C 1
ATOM 1850 O O . TRP B 1 91 ? 3.412 -9.188 -17.031 1 90.12 91 TRP B O 1
ATOM 1860 N N . VAL B 1 92 ? 4.051 -9.5 -14.961 1 93.38 92 VAL B N 1
ATOM 1861 C CA . VAL B 1 92 ? 2.682 -9.414 -14.469 1 93.38 92 VAL B CA 1
ATOM 1862 C C . VAL B 1 92 ? 2.109 -8.031 -14.781 1 93.38 92 VAL B C 1
ATOM 1864 O O . VAL B 1 92 ? 0.974 -7.914 -15.25 1 93.38 92 VAL B O 1
ATOM 1867 N N . GLN B 1 93 ? 2.883 -7.031 -14.492 1 91.56 93 GLN B N 1
ATOM 1868 C CA . GLN B 1 93 ? 2.438 -5.664 -14.734 1 91.56 93 GLN B CA 1
ATOM 1869 C C . GLN B 1 93 ? 2.121 -5.441 -16.203 1 91.56 93 GLN B C 1
ATOM 1871 O O . GLN B 1 93 ? 1.166 -4.738 -16.547 1 91.56 93 GLN B O 1
ATOM 1876 N N . CYS B 1 94 ? 2.832 -6.047 -17.062 1 87.75 94 CYS B N 1
ATOM 1877 C CA . CYS B 1 94 ? 2.617 -5.914 -18.5 1 87.75 94 CYS B CA 1
ATOM 1878 C C . CYS B 1 94 ? 1.305 -6.566 -18.922 1 87.75 94 CYS B C 1
ATOM 1880 O O . CYS B 1 94 ? 0.635 -6.094 -19.844 1 87.75 94 CYS B O 1
ATOM 1882 N N . HIS B 1 95 ? 0.922 -7.574 -18.219 1 90.81 95 HIS B N 1
ATOM 1883 C CA . HIS B 1 95 ? -0.307 -8.281 -18.562 1 90.81 95 HIS B CA 1
ATOM 1884 C C . HIS B 1 95 ? -1.505 -7.684 -17.828 1 90.81 95 HIS B C 1
ATOM 1886 O O . HIS B 1 95 ? -2.652 -8.023 -18.125 1 90.81 95 HIS B O 1
ATOM 1892 N N . ARG B 1 96 ? -1.333 -6.844 -16.828 1 88.5 96 ARG B N 1
ATOM 1893 C CA . ARG B 1 96 ? -2.359 -6.055 -16.156 1 88.5 96 ARG B CA 1
ATOM 1894 C C . ARG B 1 96 ? -3.492 -6.949 -15.656 1 88.5 96 ARG B C 1
ATOM 1896 O O . ARG B 1 96 ? -4.656 -6.723 -15.984 1 88.5 96 ARG B O 1
ATOM 1903 N N . PRO B 1 97 ? -3.201 -7.828 -14.812 1 93.75 97 PRO B N 1
ATOM 1904 C CA . PRO B 1 97 ? -4.281 -8.672 -14.297 1 93.75 97 PRO B CA 1
ATOM 1905 C C . PRO B 1 97 ? -5.32 -7.875 -13.5 1 93.75 97 PRO B C 1
ATOM 1907 O O . PRO B 1 97 ? -4.957 -7.004 -12.711 1 93.75 97 PRO B O 1
ATOM 1910 N N . VAL B 1 98 ? -6.578 -8.234 -13.648 1 90.31 98 VAL B N 1
ATOM 1911 C CA . VAL B 1 98 ? -7.668 -7.5 -13.008 1 90.31 98 VAL B CA 1
ATOM 1912 C C . VAL B 1 98 ? -8.039 -8.172 -11.688 1 90.31 98 VAL B C 1
ATOM 1914 O O . VAL B 1 98 ? -8.922 -7.707 -10.969 1 90.31 98 VAL B O 1
ATOM 1917 N N . SER B 1 99 ? -7.422 -9.266 -11.352 1 93.94 99 SER B N 1
ATOM 1918 C CA . SER B 1 99 ? -7.68 -9.992 -10.117 1 93.94 99 SER B CA 1
ATOM 1919 C C . SER B 1 99 ? -6.418 -10.68 -9.609 1 93.94 99 SER B C 1
ATOM 1921 O O . SER B 1 99 ? -5.496 -10.945 -10.375 1 93.94 99 SER B O 1
ATOM 1923 N N . LEU B 1 100 ? -6.477 -10.953 -8.391 1 96.88 100 LEU B N 1
ATOM 1924 C CA . LEU B 1 100 ? -5.359 -11.648 -7.758 1 96.88 100 LEU B CA 1
ATOM 1925 C C . LEU B 1 100 ? -5.191 -13.047 -8.336 1 96.88 100 LEU B C 1
ATOM 1927 O O . LEU B 1 100 ? -4.066 -13.5 -8.57 1 96.88 100 LEU B O 1
ATOM 1931 N N . ASP B 1 101 ? -6.277 -13.734 -8.641 1 96.88 101 ASP B N 1
ATOM 1932 C CA . ASP B 1 101 ? -6.234 -15.094 -9.188 1 96.88 101 ASP B CA 1
ATOM 1933 C C . ASP B 1 101 ? -5.535 -15.117 -10.547 1 96.88 101 ASP B C 1
ATOM 1935 O O . ASP B 1 101 ? -4.73 -16.016 -10.82 1 96.88 101 ASP B O 1
ATOM 1939 N N . LEU B 1 102 ? -5.832 -14.18 -11.289 1 97 102 LEU B N 1
ATOM 1940 C CA . LEU B 1 102 ? -5.195 -14.086 -12.594 1 97 102 LEU B CA 1
ATOM 1941 C C . LEU B 1 102 ? -3.705 -13.789 -12.453 1 97 102 LEU B C 1
ATOM 1943 O O . LEU B 1 102 ? -2.885 -14.336 -13.195 1 97 102 LEU B O 1
ATOM 1947 N N . ALA B 1 103 ? -3.344 -12.914 -11.555 1 97.44 103 ALA B N 1
ATOM 1948 C CA . ALA B 1 103 ? -1.938 -12.609 -11.305 1 97.44 103 ALA B CA 1
ATOM 1949 C C . ALA B 1 103 ? -1.174 -13.859 -10.867 1 97.44 103 ALA B C 1
ATOM 1951 O O . ALA B 1 103 ? -0.075 -14.125 -11.359 1 97.44 103 ALA B O 1
ATOM 1952 N N . ILE B 1 104 ? -1.757 -14.594 -9.969 1 97.88 104 ILE B N 1
ATOM 1953 C CA . ILE B 1 104 ? -1.167 -15.844 -9.5 1 97.88 104 ILE B CA 1
ATOM 1954 C C . ILE B 1 104 ? -0.93 -16.766 -10.688 1 97.88 104 ILE B C 1
ATOM 1956 O O . ILE B 1 104 ? 0.161 -17.328 -10.836 1 97.88 104 ILE B O 1
ATOM 1960 N N . GLN B 1 105 ? -1.919 -16.938 -11.484 1 97.62 105 GLN B N 1
ATOM 1961 C CA . GLN B 1 105 ? -1.829 -17.797 -12.656 1 97.62 105 GLN B CA 1
ATOM 1962 C C . GLN B 1 105 ? -0.695 -17.375 -13.578 1 97.62 105 GLN B C 1
ATOM 1964 O O . GLN B 1 105 ? 0.062 -18.203 -14.078 1 97.62 105 GLN B O 1
ATOM 1969 N N . LEU B 1 106 ? -0.59 -16.109 -13.867 1 95.94 106 LEU B N 1
ATOM 1970 C CA . LEU B 1 106 ? 0.458 -15.562 -14.727 1 95.94 106 LEU B CA 1
ATOM 1971 C C . LEU B 1 106 ? 1.84 -15.922 -14.188 1 95.94 106 LEU B C 1
ATOM 1973 O O . LEU B 1 106 ? 2.717 -16.344 -14.945 1 95.94 106 LEU B O 1
ATOM 1977 N N . VAL B 1 107 ? 2.014 -15.789 -12.922 1 96.75 107 VAL B N 1
ATOM 1978 C CA . VAL B 1 107 ? 3.305 -16.047 -12.297 1 96.75 107 VAL B CA 1
ATOM 1979 C C . VAL B 1 107 ? 3.596 -17.547 -12.32 1 96.75 107 VAL B C 1
ATOM 1981 O O . VAL B 1 107 ? 4.703 -17.969 -12.656 1 96.75 107 VAL B O 1
ATOM 1984 N N . GLU B 1 108 ? 2.613 -18.312 -11.977 1 95.69 108 GLU B N 1
ATOM 1985 C CA . GLU B 1 108 ? 2.793 -19.75 -11.961 1 95.69 108 GLU B CA 1
ATOM 1986 C C . GLU B 1 108 ? 3.1 -20.297 -13.352 1 95.69 108 GLU B C 1
ATOM 1988 O O . GLU B 1 108 ? 3.939 -21.188 -13.508 1 95.69 108 GLU B O 1
ATOM 1993 N N . ASP B 1 109 ? 2.439 -19.781 -14.32 1 93.12 109 ASP B N 1
ATOM 1994 C CA . ASP B 1 109 ? 2.73 -20.156 -15.703 1 93.12 109 ASP B CA 1
ATOM 1995 C C . ASP B 1 109 ? 4.168 -19.812 -16.078 1 93.12 109 ASP B C 1
ATOM 1997 O O . ASP B 1 109 ? 4.852 -20.594 -16.75 1 93.12 109 ASP B O 1
ATOM 2001 N N . GLN B 1 110 ? 4.605 -18.688 -15.719 1 91.12 110 GLN B N 1
ATOM 2002 C CA . GLN B 1 110 ? 5.973 -18.266 -15.992 1 91.12 110 GLN B CA 1
ATOM 2003 C C . GLN B 1 110 ? 6.984 -19.188 -15.305 1 91.12 110 GLN B C 1
ATOM 2005 O O . GLN B 1 110 ? 8 -19.547 -15.898 1 91.12 110 GLN B O 1
ATOM 2010 N N . LEU B 1 111 ? 6.719 -19.547 -14.102 1 90 111 LEU B N 1
ATOM 2011 C CA . LEU B 1 111 ? 7.602 -20.422 -13.344 1 90 111 LEU B CA 1
ATOM 2012 C C . LEU B 1 111 ? 7.641 -21.812 -13.961 1 90 111 LEU B C 1
ATOM 2014 O O . LEU B 1 111 ? 8.703 -22.438 -14.031 1 90 111 LEU B O 1
ATOM 2018 N N . ALA B 1 112 ? 6.512 -22.312 -14.383 1 90.25 112 ALA B N 1
ATOM 2019 C CA . ALA B 1 112 ? 6.434 -23.609 -15.039 1 90.25 112 ALA B CA 1
ATOM 2020 C C . ALA B 1 112 ? 7.211 -23.609 -16.359 1 90.25 112 ALA B C 1
ATOM 2022 O O . ALA B 1 112 ? 7.848 -24.609 -16.703 1 90.25 112 ALA B O 1
ATOM 2023 N N . ALA B 1 113 ? 7.164 -22.562 -17.031 1 86.31 113 ALA B N 1
ATOM 2024 C CA . ALA B 1 113 ? 7.855 -22.438 -18.312 1 86.31 113 ALA B CA 1
ATOM 2025 C C . ALA B 1 113 ? 9.367 -22.391 -18.125 1 86.31 113 ALA B C 1
ATOM 2027 O O . ALA B 1 113 ? 10.125 -22.859 -18.969 1 86.31 113 ALA B O 1
ATOM 2028 N N . CYS B 1 114 ? 9.859 -21.859 -17.141 1 79.62 114 CYS B N 1
ATOM 2029 C CA . CYS B 1 114 ? 11.289 -21.75 -16.859 1 79.62 114 CYS B CA 1
ATOM 2030 C C . CYS B 1 114 ? 11.836 -23.047 -16.281 1 79.62 114 CYS B C 1
ATOM 2032 O O . CYS B 1 114 ? 13.031 -23.328 -16.406 1 79.62 114 CYS B O 1
ATOM 2034 N N . SER B 1 115 ? 11.141 -23.75 -15.484 1 73.94 115 SER B N 1
ATOM 2035 C CA . SER B 1 115 ? 11.602 -25.016 -14.898 1 73.94 115 SER B CA 1
ATOM 2036 C C . SER B 1 115 ? 11.82 -26.078 -15.969 1 73.94 115 SER B C 1
ATOM 2038 O O . SER B 1 115 ? 12.641 -26.984 -15.797 1 73.94 115 SER B O 1
ATOM 2040 N N . GLY B 1 116 ? 10.93 -26.219 -16.922 1 60.59 116 GLY B N 1
ATOM 2041 C CA . GLY B 1 116 ? 11.172 -27.172 -18 1 60.59 116 GLY B CA 1
ATOM 2042 C C . GLY B 1 116 ? 12.312 -26.781 -18.906 1 60.59 116 GLY B C 1
ATOM 2043 O O . GLY B 1 116 ? 12.906 -27.625 -19.578 1 60.59 116 GLY B O 1
ATOM 2044 N N . VAL B 1 117 ? 12.328 -25.594 -19.703 1 52.88 117 VAL B N 1
ATOM 2045 C CA . VAL B 1 117 ? 13.234 -25.219 -20.766 1 52.88 117 VAL B CA 1
ATOM 2046 C C . VAL B 1 117 ? 14.562 -24.75 -20.188 1 52.88 117 VAL B C 1
ATOM 2048 O O . VAL B 1 117 ? 14.594 -23.828 -19.359 1 52.88 117 VAL B O 1
ATOM 2051 N N . GLY B 1 118 ? 15.664 -25.5 -19.953 1 49.62 118 GLY B N 1
ATOM 2052 C CA . GLY B 1 118 ? 17 -24.922 -20 1 49.62 118 GLY B CA 1
ATOM 2053 C C . GLY B 1 118 ? 17.031 -23.562 -20.672 1 49.62 118 GLY B C 1
ATOM 2054 O O . GLY B 1 118 ? 18.109 -23.031 -20.953 1 49.62 118 GLY B O 1
ATOM 2055 N N . GLU B 1 119 ? 16.109 -23.328 -21.594 1 48 119 GLU B N 1
ATOM 2056 C CA . GLU B 1 119 ? 16.094 -22.219 -22.531 1 48 119 GLU B CA 1
ATOM 2057 C C . GLU B 1 119 ? 15.672 -20.922 -21.859 1 48 119 GLU B C 1
ATOM 2059 O O . GLU B 1 119 ? 14.789 -20.922 -21 1 48 119 GLU B O 1
ATOM 2064 N N . PRO B 1 120 ? 16.516 -19.984 -22.078 1 48 120 PRO B N 1
ATOM 2065 C CA . PRO B 1 120 ? 16.297 -18.641 -21.547 1 48 120 PRO B CA 1
ATOM 2066 C C . PRO B 1 120 ? 14.836 -18.188 -21.688 1 48 120 PRO B C 1
ATOM 2068 O O . PRO B 1 120 ? 14.141 -18.641 -22.609 1 48 120 PRO B O 1
ATOM 2071 N N . LEU B 1 121 ? 14.086 -17.844 -20.75 1 48.75 121 LEU B N 1
ATOM 2072 C CA . LEU B 1 121 ? 12.766 -17.234 -20.797 1 48.75 121 LEU B CA 1
ATOM 2073 C C . LEU B 1 121 ? 12.508 -16.578 -22.141 1 48.75 121 LEU B C 1
ATOM 2075 O O . LEU B 1 121 ? 13.43 -16.062 -22.781 1 48.75 121 LEU B O 1
ATOM 2079 N N . PRO B 1 122 ? 11.578 -17.031 -22.938 1 44.03 122 PRO B N 1
ATOM 2080 C CA . PRO B 1 122 ? 11.359 -16.281 -24.172 1 44.03 122 PRO B CA 1
ATOM 2081 C C . PRO B 1 122 ? 11.625 -14.789 -24.016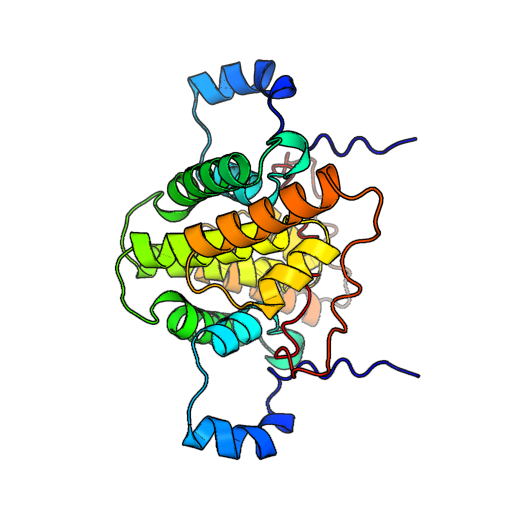 1 44.03 122 PRO B C 1
ATOM 2083 O O . PRO B 1 122 ? 11.383 -14.227 -22.953 1 44.03 122 PRO B O 1
ATOM 2086 N N . SER B 1 123 ? 12.766 -14.32 -24.656 1 44.06 123 SER B N 1
ATOM 2087 C CA . SER B 1 123 ? 12.938 -12.883 -24.781 1 44.06 123 SER B CA 1
ATOM 2088 C C . SER B 1 123 ? 11.602 -12.188 -25.047 1 44.06 123 SER B C 1
ATOM 2090 O O . SER B 1 123 ? 11.062 -12.266 -26.156 1 44.06 123 SER B O 1
ATOM 2092 N N . ILE B 1 124 ? 10.578 -12.539 -24.25 1 43.47 124 ILE B N 1
ATOM 2093 C CA . ILE B 1 124 ? 9.406 -11.719 -24.547 1 43.47 124 ILE B CA 1
ATOM 2094 C C . ILE B 1 124 ? 9.852 -10.359 -25.078 1 43.47 124 ILE B C 1
ATOM 2096 O O . ILE B 1 124 ? 10.539 -9.609 -24.375 1 43.47 124 ILE B O 1
ATOM 2100 N N . SER B 1 125 ? 10.188 -10.359 -26.375 1 40.56 125 SER B N 1
ATOM 2101 C CA . SER B 1 125 ? 10.273 -9.047 -27.016 1 40.56 125 SER B CA 1
ATOM 2102 C C . SER B 1 125 ? 9.297 -8.062 -26.375 1 40.56 125 SER B C 1
ATOM 2104 O O . SER B 1 125 ? 8.078 -8.242 -26.469 1 40.56 125 SER B O 1
ATOM 2106 N N . LEU B 1 126 ? 9.5 -7.789 -25.156 1 40.91 126 LEU B N 1
ATOM 2107 C CA . LEU B 1 126 ? 8.789 -6.605 -24.703 1 40.91 126 LEU B CA 1
ATOM 2108 C C . LEU B 1 126 ? 8.492 -5.656 -25.859 1 40.91 126 LEU B C 1
ATOM 2110 O O . LEU B 1 126 ? 9.383 -4.922 -26.297 1 40.91 126 LEU B O 1
ATOM 2114 N N . SER B 1 127 ? 8.078 -6.184 -26.969 1 40.44 127 SER B N 1
ATOM 2115 C CA . SER B 1 127 ? 7.543 -5.121 -27.812 1 40.44 127 SER B CA 1
ATOM 2116 C C . SER B 1 127 ? 7.078 -3.93 -26.984 1 40.44 127 SER B C 1
ATOM 2118 O O . SER B 1 127 ? 6.68 -4.09 -25.828 1 40.44 127 SER B O 1
ATOM 2120 N N . LEU B 1 128 ? 7.523 -2.705 -27.328 1 38.72 128 LEU B N 1
ATOM 2121 C CA . LEU B 1 128 ? 7.027 -1.399 -26.906 1 38.72 128 LEU B CA 1
ATOM 2122 C C . LEU B 1 128 ? 5.543 -1.466 -26.562 1 38.72 128 LEU B C 1
ATOM 2124 O O . LEU B 1 128 ? 4.715 -0.882 -27.25 1 38.72 128 LEU B O 1
ATOM 2128 N N . VAL B 1 129 ? 4.996 -2.58 -26.516 1 42.91 129 VAL B N 1
ATOM 2129 C CA . VAL B 1 129 ? 3.656 -2.307 -26 1 42.91 129 VAL B CA 1
ATOM 2130 C C . VAL B 1 129 ? 3.74 -1.34 -24.828 1 42.91 129 VAL B C 1
ATOM 2132 O O . VAL B 1 129 ? 4.516 -1.555 -23.891 1 42.91 129 VAL B O 1
ATOM 2135 N N . LEU B 1 130 ? 3.479 -0.096 -24.969 1 44.84 130 LEU B N 1
ATOM 2136 C CA . LEU B 1 130 ? 3.279 0.99 -24.016 1 44.84 130 LEU B CA 1
ATOM 2137 C C . LEU B 1 130 ? 2.797 0.452 -22.672 1 44.84 130 LEU B C 1
ATOM 2139 O O . LEU B 1 130 ? 1.604 0.192 -22.5 1 44.84 130 LEU B O 1
ATOM 2143 N N . CYS B 1 131 ? 3.369 -0.678 -22.203 1 52.72 131 CYS B N 1
ATOM 2144 C CA . CYS B 1 131 ? 3.012 -0.921 -20.812 1 52.72 131 CYS B CA 1
ATOM 2145 C C . CYS B 1 131 ? 2.836 0.391 -20.062 1 52.72 131 CYS B C 1
ATOM 2147 O O . CYS B 1 131 ? 3.721 1.247 -20.078 1 52.72 131 CYS B O 1
ATOM 2149 N N . PRO B 1 132 ? 1.71 0.8 -19.922 1 47.38 132 PRO B N 1
ATOM 2150 C CA . PRO B 1 132 ? 1.692 2.033 -19.141 1 47.38 132 PRO B CA 1
ATOM 2151 C C . PRO B 1 132 ? 2.803 2.078 -18.094 1 47.38 132 PRO B C 1
ATOM 2153 O O . PRO B 1 132 ? 3.199 1.037 -17.562 1 47.38 132 PRO B O 1
ATOM 2156 N N . SER B 1 133 ? 3.922 2.881 -18.281 1 45.19 133 SER B N 1
ATOM 2157 C CA . SER B 1 133 ? 4.984 3.236 -17.344 1 45.19 133 SER B CA 1
ATOM 2158 C C . SER B 1 133 ? 4.574 2.934 -15.906 1 45.19 133 SER B C 1
ATOM 2160 O O . SER B 1 133 ? 4.004 3.789 -15.227 1 45.19 133 SER B O 1
ATOM 2162 N N . LEU B 1 134 ? 3.885 1.875 -15.672 1 47.28 134 LEU B N 1
ATOM 2163 C CA . LEU B 1 134 ? 3.598 1.61 -14.266 1 47.28 134 LEU B CA 1
ATOM 2164 C C . LEU B 1 134 ? 4.875 1.656 -13.43 1 47.28 134 LEU B C 1
ATOM 2166 O O . LEU B 1 134 ? 5.883 1.051 -13.797 1 47.28 134 LEU B O 1
ATOM 2170 N N . PHE B 1 135 ? 5.109 2.656 -12.703 1 45.34 135 PHE B N 1
ATOM 2171 C CA . PHE B 1 135 ? 6.137 3.006 -11.734 1 45.34 135 PHE B CA 1
ATOM 2172 C C . PHE B 1 135 ? 6.594 1.772 -10.961 1 45.34 135 PHE B C 1
ATOM 2174 O O . PHE B 1 135 ? 5.77 1.002 -10.469 1 45.34 135 PHE B O 1
ATOM 2181 N N . LEU B 1 136 ? 7.66 1.07 -11.406 1 43.44 136 LEU B N 1
ATOM 2182 C CA . LEU B 1 136 ? 8.398 0.102 -10.602 1 43.44 136 LEU B CA 1
ATOM 2183 C C . LEU B 1 136 ? 8.406 0.503 -9.133 1 43.44 136 LEU B C 1
ATOM 2185 O O . LEU B 1 136 ? 8.602 1.677 -8.805 1 43.44 136 LEU B O 1
ATOM 2189 N N . PHE B 1 137 ? 7.676 -0.187 -8.32 1 41.59 137 PHE B N 1
ATOM 2190 C CA . PHE B 1 137 ? 7.672 -0.015 -6.875 1 41.59 137 PHE B CA 1
ATOM 2191 C C . PHE B 1 137 ? 9.078 0.278 -6.359 1 41.59 137 PHE B C 1
ATOM 2193 O O . PHE B 1 137 ? 10.047 -0.344 -6.797 1 41.59 137 PHE B O 1
ATOM 2200 N N . PRO B 1 138 ? 9.203 1.482 -5.695 1 35.72 138 PRO B N 1
ATOM 2201 C CA . PRO B 1 138 ? 10.547 1.724 -5.172 1 35.72 138 PRO B CA 1
ATOM 2202 C C . PRO B 1 138 ? 11.094 0.54 -4.375 1 35.72 138 PRO B C 1
ATOM 2204 O O . PRO B 1 138 ? 10.32 -0.256 -3.838 1 35.72 138 PRO B O 1
#

Foldseek 3Di:
DPPCPVLVLADPVCPPVVVVCVVVNDALLRLVLNLQRQDCVRLVDPVSSVVSNVVSLCRNQCVVHDDPVSSVFSVVQVVVLLPDDPVLSVQLLLVPDPTNVVSVVSSVVQVVVVVPDPDDRPPPPPPPPCSPPRPNDD/DPPCPVLCLADPVCPPVVVVCVVVNDALLRLVLNLQSQDCVRQVDPVSSVVSNVVSLCRNQCVVHDDPVSSVFSVVQVVVLLPDDPVLSVQLLLVPDPTNVVSVVSSVVQVVVVVPDPDDRPPPPPPPPCSPPRPNDD

InterPro domains:
  IPR003309 SCAN domain [PF02023] (28-112)
  IPR003309 SCAN domain [PS50804] (32-109)
  IPR003309 SCAN domain [SM00431] (28-135)
  IPR038269 SCAN domain superfamily [G3DSA:1.10.4020.10] (24-115)
  IPR050916 SCAN domain and C2H2-type zinc finger [PTHR45935] (15-111)

Secondary structure (DSSP, 8-state):
-------TTSSTTHHHHHHHHHHH---HHHHHHHHHH--HHHHSSHHHHHHHHHHHHHHHHTTT---HHHHHHHHHHHHHHHTS-HHHHHHHHHH--SSHHHHHHHHHHHHHHHHH-SS-------------------/-------TTSSTTHHHHHHHHHHH---HHHHHHHHHH--HHHHSSHHHHHHHHHHHHHHHHTTT---HHHHHHHHHHHHHHHTS-HHHHHHHHHH--SSHHHHHHHHHHHHHHHHH-SS-------------------

Radius of gyration: 20.28 Å; Cα contacts (8 Å, |Δi|>4): 247; chains: 2; bounding box: 46×56×52 Å

Nearest PDB structures (foldseek):
  2fi2-assembly1_B  TM=8.311E-01  e=6.618E-04  Homo sapiens
  3lhr-assembly1_A  TM=9.104E-01  e=3.094E-03  Homo sapiens
  2fi2-assembly1_A  TM=8.044E-01  e=4.036E-03  Homo sapiens
  4e6s-assembly1_A-2  TM=7.876E-01  e=5.266E-03  Mus musculus
  4bhx-assembly1_A  TM=8.473E-01  e=2.888E-02  Homo sapiens

Sequence (276 aa):
MMSFHLNICIWGFHWTWNTILQRVGLGPEQHRQCFRLLELTEAGRPFVLAQQLRDSCRKWLLAGGSHAKSILDKVVLEQFVSRLPRRMAQWVQCHRPVSLDLAIQLVEDQLAACSGVGEPLPSISLSLVLCPSLFLFPMMSFHLNICIWGFHWTWNTILQRVGLGPEQHRQCFRLLELTEAGRPFVLAQQLRDSCRKWLLAGGSHAKSILDKVVLEQFVSRLPRRMAQWVQCHRPVSLDLAIQLVEDQLAACSGVGEPLPSISLSLVLCPSLFLFP

pLDDT: mean 76.34, std 24.13, range [21.72, 98.56]

Organism: NCBI:txid630221